Protein AF-0000000067843206 (afdb_homodimer)

Secondary structure (DSSP, 8-state):
-------GGGS------HHHHHHHHHHHH--SHHHHHHHHHHHHTT--HHHHHHHHHHHHHHH-HHHHHHHHT--HHHHHHHHH-GGG-BHHHHHHHHHHTTEEEEEEE----TT-/-------GGGS------HHHHHHHHHHHH--SHHHHHHHHHHHHTT--HHHHHHHHHHHHHHH-HHHHHHHHT--HHHHHHHHH-GGG-BHHHHHHHHHHTTEEEEEEE----TT-

Solvent-accessible surface area (backbone atoms only — not comparable to full-atom values): 12714 Å² total; per-residue (Å²): 134,84,78,73,74,78,62,79,79,70,53,74,75,75,74,69,55,54,67,55,51,54,52,51,48,53,25,67,56,46,73,42,31,63,41,40,18,54,53,47,31,59,38,31,72,67,73,37,55,54,50,38,25,50,49,50,45,54,48,30,63,42,66,31,51,65,58,46,20,55,60,40,71,44,50,63,68,58,47,50,49,47,45,72,35,43,88,68,32,36,35,62,57,52,50,36,49,34,48,48,56,40,19,37,62,36,47,36,51,50,83,69,62,92,84,112,134,82,76,73,73,76,62,80,79,69,53,75,73,75,74,69,55,56,67,55,52,52,51,52,50,53,23,68,57,47,73,42,31,63,42,40,19,54,54,48,32,58,38,31,71,68,73,39,56,55,49,38,25,50,50,50,46,54,49,31,63,41,67,30,51,65,57,47,19,55,59,40,71,44,49,61,68,58,48,50,49,48,45,69,34,41,89,68,32,36,35,63,56,52,51,38,48,34,48,48,56,39,19,36,63,36,46,38,48,50,84,70,62,92,84,113

Sequence (232 aa):
MISKKISPQDMPILDLDLSKTKRFEASRFLDSPETIAAFLAEAMKANDAQTLMHALGEVAKAKGVNQFAQDAGVNRESLYKTLKGEEKTRFTTIQKLMVALGVELTVRPLEKLPGSMISKKISPQDMPILDLDLSKTKRFEASRFLDSPETIAAFLAEAMKANDAQTLMHALGEVAKAKGVNQFAQDAGVNRESLYKTLKGEEKTRFTTIQKLMVALGVELTVRPLEKLPGS

Foldseek 3Di:
DDPPPPPPVPPPPPVVVVVVVVLVVLLVQLPALVSLCVQLVVQCLVVFQLSNLVSLVSSCSSVPVQLLCVLLVHHSVVSVCQSVPRPDHDPVSVQSSQVSSVHGDDDDDDDDDPPD/DDPPPPDPVPPPPPVVVVVVVVLVVLLVQLPALVSLCVQLVVQCLVVFQLSNLVSLVSSCSSVPVQLLCVLLVHHSVVSVCQSVPRPDHDPVSVQSSQVSSVHGDDDDDDPDDPPD

pLDDT: mean 82.04, std 20.99, range [31.55, 98.69]

Nearest PDB structures (foldseek):
  3dnv-assembly1_B  TM=8.017E-01  e=5.903E-02  Escherichia coli K-12
  5k98-assembly1_P  TM=8.054E-01  e=9.147E-02  Escherichia coli MP020980.2
  2wiu-assembly1_B  TM=7.730E-01  e=1.021E-01  Escherichia coli
  6af4-assembly2_F  TM=5.460E-01  e=2.459E-02  Streptococcus pneumoniae TIGR4
  6u0i-assembly1_B  TM=6.551E-01  e=6.563E-01  Escherichia coli str. K-12 substr. DH10B

Structure (mmCIF, N/CA/C/O backbone):
data_AF-0000000067843206-model_v1
#
loop_
_entity.id
_entity.type
_entity.pdbx_description
1 polymer 'Addiction module antidote protein'
#
loop_
_atom_site.group_PDB
_atom_site.id
_atom_site.type_symbol
_atom_site.label_atom_id
_atom_site.label_alt_id
_atom_site.label_comp_id
_atom_site.label_asym_id
_atom_site.label_entity_id
_atom_site.label_seq_id
_atom_site.pdbx_PDB_ins_code
_atom_site.Cartn_x
_atom_site.Cartn_y
_atom_site.Cartn_z
_atom_site.occupancy
_atom_site.B_iso_or_equiv
_atom_site.auth_seq_id
_atom_site.auth_comp_id
_atom_site.auth_asym_id
_atom_site.auth_atom_id
_atom_site.pdbx_PDB_model_num
ATOM 1 N N . MET A 1 1 ? 34.594 -60.312 -27.016 1 32.47 1 MET A N 1
ATOM 2 C CA . MET A 1 1 ? 33.344 -59.688 -26.562 1 32.47 1 MET A CA 1
ATOM 3 C C . MET A 1 1 ? 33.594 -58.219 -26.25 1 32.47 1 MET A C 1
ATOM 5 O O . MET A 1 1 ? 34.406 -57.875 -25.406 1 32.47 1 MET A O 1
ATOM 9 N N . ILE A 1 2 ? 33.375 -57.312 -27.172 1 42.44 2 ILE A N 1
ATOM 10 C CA . ILE A 1 2 ? 33.812 -55.938 -27.344 1 42.44 2 ILE A CA 1
ATOM 11 C C . ILE A 1 2 ? 33.125 -55.031 -26.297 1 42.44 2 ILE A C 1
ATOM 13 O O . ILE A 1 2 ? 31.906 -55.031 -26.172 1 42.44 2 ILE A O 1
ATOM 17 N N . SER A 1 3 ? 33.75 -54.844 -25.219 1 48.03 3 SER A N 1
ATOM 18 C CA . SER A 1 3 ? 33.406 -53.938 -24.125 1 48.03 3 SER A CA 1
ATOM 19 C C . SER A 1 3 ? 33.094 -52.531 -24.625 1 48.03 3 SER A C 1
ATOM 21 O O . SER A 1 3 ? 33.969 -51.844 -25.141 1 48.03 3 SER A O 1
ATOM 23 N N . LYS A 1 4 ? 31.938 -52.375 -25.172 1 39.16 4 LYS A N 1
ATOM 24 C CA . LYS A 1 4 ? 31.469 -51.094 -25.625 1 39.16 4 LYS A CA 1
ATOM 25 C C . LYS A 1 4 ? 31.609 -50.031 -24.531 1 39.16 4 LYS A C 1
ATOM 27 O O . LYS A 1 4 ? 31.062 -50.188 -23.438 1 39.16 4 LYS A O 1
ATOM 32 N N . LYS A 1 5 ? 32.75 -49.406 -24.484 1 47.81 5 LYS A N 1
ATOM 33 C CA . LYS A 1 5 ? 33.031 -48.188 -23.719 1 47.81 5 LYS A CA 1
ATOM 34 C C . LYS A 1 5 ? 31.922 -47.156 -23.938 1 47.81 5 LYS A C 1
ATOM 36 O O . LYS A 1 5 ? 31.672 -46.75 -25.078 1 47.81 5 LYS A O 1
ATOM 41 N N . ILE A 1 6 ? 30.797 -47.375 -23.234 1 47.47 6 ILE A N 1
ATOM 42 C CA . ILE A 1 6 ? 29.766 -46.375 -23.234 1 47.47 6 ILE A CA 1
ATOM 43 C C . ILE A 1 6 ? 30.391 -45 -23.062 1 47.47 6 ILE A C 1
ATOM 45 O O . ILE A 1 6 ? 31.203 -44.781 -22.156 1 47.47 6 ILE A O 1
ATOM 49 N N . SER A 1 7 ? 30.562 -44.188 -24.109 1 49.69 7 SER A N 1
ATOM 50 C CA . SER A 1 7 ? 31.141 -42.844 -24.109 1 49.69 7 SER A CA 1
ATOM 51 C C . SER A 1 7 ? 30.312 -41.875 -23.25 1 49.69 7 SER A C 1
ATOM 53 O O . SER A 1 7 ? 29.078 -41.938 -23.266 1 49.69 7 SER A O 1
ATOM 55 N N . PRO A 1 8 ? 30.875 -41.25 -22.219 1 50.94 8 PRO A N 1
ATOM 56 C CA . PRO A 1 8 ? 30.25 -40.25 -21.312 1 50.94 8 PRO A CA 1
ATOM 57 C C . PRO A 1 8 ? 29.422 -39.219 -22.062 1 50.94 8 PRO A C 1
ATOM 59 O O . PRO A 1 8 ? 28.703 -38.438 -21.422 1 50.94 8 PRO A O 1
ATOM 62 N N . GLN A 1 9 ? 29.562 -39.094 -23.312 1 50.72 9 GLN A N 1
ATOM 63 C CA . GLN A 1 9 ? 28.844 -38.031 -24.016 1 50.72 9 GLN A CA 1
ATOM 64 C C . GLN A 1 9 ? 27.344 -38.312 -24.078 1 50.72 9 GLN A C 1
ATOM 66 O O . GLN A 1 9 ? 26.547 -37.438 -24.406 1 50.72 9 GLN A O 1
ATOM 71 N N . ASP A 1 10 ? 26.969 -39.562 -24.109 1 49 10 ASP A N 1
ATOM 72 C CA . ASP A 1 10 ? 25.562 -39.906 -24.281 1 49 10 ASP A CA 1
ATOM 73 C C . ASP A 1 10 ? 24.797 -39.781 -22.969 1 49 10 ASP A C 1
ATOM 75 O O . ASP A 1 10 ? 23.719 -40.344 -22.812 1 49 10 ASP A O 1
ATOM 79 N N . MET A 1 11 ? 25.484 -39.406 -21.953 1 43.84 11 MET A N 1
ATOM 80 C CA . MET A 1 11 ? 24.688 -39.25 -20.734 1 43.84 11 MET A CA 1
ATOM 81 C C . MET A 1 11 ? 23.609 -38.188 -20.953 1 43.84 11 MET A C 1
ATOM 83 O O . MET A 1 11 ? 23.859 -37.125 -21.516 1 43.84 11 MET A O 1
ATOM 87 N N . PRO A 1 12 ? 22.359 -38.562 -21.125 1 43.09 12 PRO A N 1
ATOM 88 C CA . PRO A 1 12 ? 21.344 -37.531 -21.234 1 43.09 12 PRO A CA 1
ATOM 89 C C . PRO A 1 12 ? 21.625 -36.344 -20.328 1 43.09 12 PRO A C 1
ATOM 91 O O . PRO A 1 12 ? 22.078 -36.5 -19.188 1 43.09 12 PRO A O 1
ATOM 94 N N . ILE A 1 13 ? 22.156 -35.25 -20.734 1 42.88 13 ILE A N 1
ATOM 95 C CA . ILE A 1 13 ? 22.156 -34 -20 1 42.88 13 ILE A CA 1
ATOM 96 C C . ILE A 1 13 ? 20.844 -33.812 -19.25 1 42.88 13 ILE A C 1
ATOM 98 O O . ILE A 1 13 ? 19.766 -33.812 -19.859 1 42.88 13 ILE A O 1
ATOM 102 N N . LEU A 1 14 ? 20.641 -34.531 -18.172 1 41.53 14 LEU A N 1
ATOM 103 C CA . LEU A 1 14 ? 19.562 -34.125 -17.266 1 41.53 14 LEU A CA 1
ATOM 104 C C . LEU A 1 14 ? 19.391 -32.625 -17.281 1 41.53 14 LEU A C 1
ATOM 106 O O . LEU A 1 14 ? 20.266 -31.891 -16.797 1 41.53 14 LEU A O 1
ATOM 110 N N . ASP A 1 15 ? 19.016 -32.031 -18.375 1 41.03 15 ASP A N 1
ATOM 111 C CA . ASP A 1 15 ? 18.516 -30.641 -18.328 1 41.03 15 ASP A CA 1
ATOM 112 C C . ASP A 1 15 ? 17.688 -30.406 -17.078 1 41.03 15 ASP A C 1
ATOM 114 O O . ASP A 1 15 ? 16.484 -30.594 -17.062 1 41.03 15 ASP A O 1
ATOM 118 N N . LEU A 1 16 ? 18.031 -30.953 -15.898 1 40.81 16 LEU A N 1
ATOM 119 C CA . LEU A 1 16 ? 17.469 -30.453 -14.641 1 40.81 16 LEU A CA 1
ATOM 120 C C . LEU A 1 16 ? 17.266 -28.953 -14.695 1 40.81 16 LEU A C 1
ATOM 122 O O . LEU A 1 16 ? 18.219 -28.188 -14.562 1 40.81 16 LEU A O 1
ATOM 126 N N . ASP A 1 17 ? 16.406 -28.516 -15.602 1 41.62 17 ASP A N 1
ATOM 127 C CA . ASP A 1 17 ? 15.992 -27.109 -15.586 1 41.62 17 ASP A CA 1
ATOM 128 C C . ASP A 1 17 ? 15.82 -26.609 -14.156 1 41.62 17 ASP A C 1
ATOM 130 O O . ASP A 1 17 ? 14.773 -26.797 -13.547 1 41.62 17 ASP A O 1
ATOM 134 N N . LEU A 1 18 ? 16.766 -26.609 -13.289 1 49.28 18 LEU A N 1
ATOM 135 C CA . LEU A 1 18 ? 16.906 -25.969 -11.984 1 49.28 18 LEU A CA 1
ATOM 136 C C . LEU A 1 18 ? 15.984 -24.766 -11.875 1 49.28 18 LEU A C 1
ATOM 138 O O . LEU A 1 18 ? 15.617 -24.359 -10.773 1 49.28 18 LEU A O 1
ATOM 142 N N . SER A 1 19 ? 15.773 -24.109 -12.977 1 51.25 19 SER A N 1
ATOM 143 C CA . SER A 1 19 ? 14.773 -23.047 -12.969 1 51.25 19 SER A CA 1
ATOM 144 C C . SER A 1 19 ? 13.398 -23.578 -12.586 1 51.25 19 SER A C 1
ATOM 146 O O . SER A 1 19 ? 12.656 -22.922 -11.844 1 51.25 19 SER A O 1
ATOM 148 N N . LYS A 1 20 ? 13.086 -24.781 -13.047 1 55.34 20 LYS A N 1
ATOM 149 C CA . LYS A 1 20 ? 11.828 -25.406 -12.664 1 55.34 20 LYS A CA 1
ATOM 150 C C . LYS A 1 20 ? 11.836 -25.797 -11.188 1 55.34 20 LYS A C 1
ATOM 152 O O . LYS A 1 20 ? 10.82 -25.688 -10.508 1 55.34 20 LYS A O 1
ATOM 157 N N . THR A 1 21 ? 12.945 -26.281 -10.766 1 55.47 21 THR A N 1
ATOM 158 C CA . THR A 1 21 ? 13.023 -26.703 -9.367 1 55.47 21 THR A CA 1
ATOM 159 C C . THR A 1 21 ? 12.883 -25.5 -8.438 1 55.47 21 THR A C 1
ATOM 161 O O . THR A 1 21 ? 12.227 -25.594 -7.395 1 55.47 21 THR A O 1
ATOM 164 N N . LYS A 1 22 ? 13.641 -24.516 -8.742 1 53.41 22 LYS A N 1
ATOM 165 C CA . LYS A 1 22 ? 13.562 -23.312 -7.918 1 53.41 22 LYS A CA 1
ATOM 166 C C . LYS A 1 22 ? 12.156 -22.719 -7.945 1 53.41 22 LYS A C 1
ATOM 168 O O . LYS A 1 22 ? 11.664 -22.219 -6.926 1 53.41 22 LYS A O 1
ATOM 173 N N . ARG A 1 23 ? 11.578 -22.703 -9.195 1 55.53 23 ARG A N 1
ATOM 174 C CA . ARG A 1 23 ? 10.188 -22.281 -9.336 1 55.53 23 ARG A CA 1
ATOM 175 C C . ARG A 1 23 ? 9.266 -23.156 -8.492 1 55.53 23 ARG A C 1
ATOM 177 O O . ARG A 1 23 ? 8.352 -22.656 -7.84 1 55.53 23 ARG A O 1
ATOM 184 N N . PHE A 1 24 ? 9.586 -24.469 -8.547 1 57 24 PHE A N 1
ATOM 185 C CA . PHE A 1 24 ? 8.781 -25.422 -7.793 1 57 24 PHE A CA 1
ATOM 186 C C . PHE A 1 24 ? 8.945 -25.219 -6.293 1 57 24 PHE A C 1
ATOM 188 O O . PHE A 1 24 ? 7.988 -25.359 -5.535 1 57 24 PHE A O 1
ATOM 195 N N . GLU A 1 25 ? 10.094 -24.734 -5.941 1 60.38 25 GLU A N 1
ATOM 196 C CA . GLU A 1 25 ? 10.32 -24.609 -4.504 1 60.38 25 GLU A CA 1
ATOM 197 C C . GLU A 1 25 ? 9.648 -23.359 -3.951 1 60.38 25 GLU A C 1
ATOM 199 O O . GLU A 1 25 ? 9.055 -23.391 -2.875 1 60.38 25 GLU A O 1
ATOM 204 N N . ALA A 1 26 ? 9.781 -22.266 -4.641 1 61.09 26 ALA A N 1
ATOM 205 C CA . ALA A 1 26 ? 9.094 -21.078 -4.137 1 61.09 26 ALA A CA 1
ATOM 206 C C . ALA A 1 26 ? 7.582 -21.297 -4.078 1 61.09 26 ALA A C 1
ATOM 208 O O . ALA A 1 26 ? 6.918 -20.844 -3.141 1 61.09 26 ALA A O 1
ATOM 209 N N . SER A 1 27 ? 7.141 -22.078 -5.031 1 68 27 SER A N 1
ATOM 210 C CA . SER A 1 27 ? 5.715 -22.375 -5.105 1 68 27 SER A CA 1
ATOM 211 C C . SER A 1 27 ? 5.23 -23.094 -3.855 1 68 27 SER A C 1
ATOM 213 O O . SER A 1 27 ? 4.137 -22.812 -3.355 1 68 27 SER A O 1
ATOM 215 N N . ARG A 1 28 ? 6.141 -23.938 -3.348 1 75.88 28 ARG A N 1
ATOM 216 C CA . ARG A 1 28 ? 5.691 -24.734 -2.211 1 75.88 28 ARG A CA 1
ATOM 217 C C . ARG A 1 28 ? 5.586 -23.875 -0.951 1 75.88 28 ARG A C 1
ATOM 219 O O . ARG A 1 28 ? 4.746 -24.141 -0.085 1 75.88 28 ARG A O 1
ATOM 226 N N . PHE A 1 29 ? 6.195 -22.812 -0.951 1 88.12 29 PHE A N 1
ATOM 227 C CA . PHE A 1 29 ? 6.215 -22.016 0.277 1 88.12 29 PHE A CA 1
ATOM 228 C C . PHE A 1 29 ? 5.234 -20.859 0.188 1 88.12 29 PHE A C 1
ATOM 230 O O . PHE A 1 29 ? 4.809 -20.312 1.212 1 88.12 29 PHE A O 1
ATOM 237 N N . LEU A 1 30 ? 4.785 -20.562 -1.011 1 94.62 30 LEU A N 1
ATOM 238 C CA . LEU A 1 30 ? 3.842 -19.469 -1.195 1 94.62 30 LEU A CA 1
ATOM 239 C C . LEU A 1 30 ? 2.422 -20 -1.369 1 94.62 30 LEU A C 1
ATOM 241 O O . LEU A 1 30 ? 1.76 -19.688 -2.365 1 94.62 30 LEU A O 1
ATOM 245 N N . ASP A 1 31 ? 1.948 -20.766 -0.364 1 90.31 31 ASP A N 1
ATOM 246 C CA . ASP A 1 31 ? 0.712 -21.516 -0.56 1 90.31 31 ASP A CA 1
ATOM 247 C C . ASP A 1 31 ? -0.364 -21.062 0.428 1 90.31 31 ASP A C 1
ATOM 249 O O . ASP A 1 31 ? -1.448 -21.641 0.479 1 90.31 31 ASP A O 1
ATOM 253 N N . SER A 1 32 ? -0.058 -20.125 1.282 1 94.75 32 SER A N 1
ATOM 254 C CA . SER A 1 32 ? -1.039 -19.594 2.225 1 94.75 32 SER A CA 1
ATOM 255 C C . SER A 1 32 ? -0.946 -18.078 2.326 1 94.75 32 SER A C 1
ATOM 257 O O . SER A 1 32 ? 0.11 -17.5 2.068 1 94.75 32 SER A O 1
ATOM 259 N N . PRO A 1 33 ? -2.037 -17.438 2.707 1 96.88 33 PRO A N 1
ATOM 260 C CA . PRO A 1 33 ? -1.965 -15.992 2.92 1 96.88 33 PRO A CA 1
ATOM 261 C C . PRO A 1 33 ? -0.845 -15.594 3.877 1 96.88 33 PRO A C 1
ATOM 263 O O . PRO A 1 33 ? -0.213 -14.547 3.691 1 96.88 33 PRO A O 1
ATOM 266 N N . GLU A 1 34 ? -0.618 -16.422 4.902 1 97.31 34 GLU A N 1
ATOM 267 C CA . GLU A 1 34 ? 0.419 -16.125 5.887 1 97.31 34 GLU A CA 1
ATOM 268 C C . GLU A 1 34 ? 1.805 -16.125 5.25 1 97.31 34 GLU A C 1
ATOM 270 O O . GLU A 1 34 ? 2.592 -15.203 5.457 1 97.31 34 GLU A O 1
ATOM 275 N N . THR A 1 35 ? 2.043 -17.125 4.418 1 97.25 35 THR A N 1
ATOM 276 C CA . THR A 1 35 ? 3.359 -17.219 3.797 1 97.25 35 THR A CA 1
ATOM 277 C C . THR A 1 35 ? 3.516 -16.172 2.701 1 97.25 35 THR A C 1
ATOM 279 O O . THR A 1 35 ? 4.594 -15.594 2.533 1 97.25 35 THR A O 1
ATOM 282 N N . ILE A 1 36 ? 2.455 -15.867 2.02 1 97.94 36 ILE A N 1
ATOM 283 C CA . ILE A 1 36 ? 2.459 -14.852 0.973 1 97.94 36 ILE A CA 1
ATOM 284 C C . ILE A 1 36 ? 2.686 -13.477 1.594 1 97.94 36 ILE A C 1
ATOM 286 O O . ILE A 1 36 ? 3.506 -12.695 1.106 1 97.94 36 ILE A O 1
ATOM 290 N N . ALA A 1 37 ? 2.014 -13.25 2.689 1 98.31 37 ALA A N 1
ATOM 291 C CA . ALA A 1 37 ? 2.186 -11.969 3.371 1 98.31 37 ALA A CA 1
ATOM 292 C C . ALA A 1 37 ? 3.631 -11.773 3.82 1 98.31 37 ALA A C 1
ATOM 294 O O . ALA A 1 37 ? 4.199 -10.695 3.652 1 98.31 37 ALA A O 1
ATOM 295 N N . ALA A 1 38 ? 4.191 -12.805 4.426 1 97.88 38 ALA A N 1
ATOM 296 C CA . ALA A 1 38 ? 5.57 -12.711 4.891 1 97.88 38 ALA A CA 1
ATOM 297 C C . ALA A 1 38 ? 6.523 -12.422 3.734 1 97.88 38 ALA A C 1
ATOM 299 O O . ALA A 1 38 ? 7.414 -11.578 3.85 1 97.88 38 ALA A O 1
ATOM 300 N N . PHE A 1 39 ? 6.305 -13.094 2.678 1 97.88 39 PHE A N 1
ATOM 301 C CA . PHE A 1 39 ? 7.133 -12.945 1.483 1 97.88 39 PHE A CA 1
ATOM 302 C C . PHE A 1 39 ? 7.016 -11.539 0.912 1 97.88 39 PHE A C 1
ATOM 304 O O . PHE A 1 39 ? 8.023 -10.883 0.653 1 97.88 39 PHE A O 1
ATOM 311 N N . LEU A 1 40 ? 5.828 -11.031 0.757 1 98.25 40 LEU A N 1
ATOM 312 C CA . LEU A 1 40 ? 5.59 -9.711 0.186 1 98.25 40 LEU A CA 1
ATOM 313 C C . LEU A 1 40 ? 6.047 -8.617 1.144 1 98.25 40 LEU A C 1
ATOM 315 O O . LEU A 1 40 ? 6.562 -7.582 0.711 1 98.25 40 LEU A O 1
ATOM 319 N N . ALA A 1 41 ? 5.793 -8.836 2.41 1 98.31 41 ALA A N 1
ATOM 320 C CA . ALA A 1 41 ? 6.242 -7.863 3.4 1 98.31 41 ALA A CA 1
ATOM 321 C C . ALA A 1 41 ? 7.754 -7.672 3.332 1 98.31 41 ALA A C 1
ATOM 323 O O . ALA A 1 41 ? 8.25 -6.551 3.451 1 98.31 41 ALA A O 1
ATOM 324 N N . GLU A 1 42 ? 8.453 -8.766 3.17 1 97.81 42 GLU A N 1
ATOM 325 C CA . GLU A 1 42 ? 9.906 -8.672 3.027 1 97.81 42 GLU A CA 1
ATOM 326 C C . GLU A 1 42 ? 10.289 -7.863 1.79 1 97.81 42 GLU A C 1
ATOM 328 O O . GLU A 1 42 ? 11.172 -7.008 1.851 1 97.81 42 GLU A O 1
ATOM 333 N N . ALA A 1 43 ? 9.672 -8.109 0.723 1 97.19 43 ALA A N 1
ATOM 334 C CA . ALA A 1 43 ? 9.938 -7.383 -0.517 1 97.19 43 ALA A CA 1
ATOM 335 C C . ALA A 1 43 ? 9.641 -5.895 -0.356 1 97.19 43 ALA A C 1
ATOM 337 O O . ALA A 1 43 ? 10.344 -5.051 -0.922 1 97.19 43 ALA A O 1
ATOM 338 N N . MET A 1 44 ? 8.68 -5.555 0.436 1 97.38 44 MET A N 1
ATOM 339 C CA . MET A 1 44 ? 8.211 -4.176 0.559 1 97.38 44 MET A CA 1
ATOM 340 C C . MET A 1 44 ? 9.172 -3.352 1.414 1 97.38 44 MET A C 1
ATOM 342 O O . MET A 1 44 ? 9.117 -2.121 1.404 1 97.38 44 MET A O 1
ATOM 346 N N . LYS A 1 45 ? 10.031 -3.992 2.133 1 95.94 45 LYS A N 1
ATOM 347 C CA . LYS A 1 45 ? 11.023 -3.273 2.926 1 95.94 45 LYS A CA 1
ATOM 348 C C . LYS A 1 45 ? 11.945 -2.441 2.037 1 95.94 45 LYS A C 1
ATOM 350 O O . LYS A 1 45 ? 12.508 -1.438 2.482 1 95.94 45 LYS A O 1
ATOM 355 N N . ALA A 1 46 ? 12.023 -2.867 0.806 1 95.31 46 ALA A N 1
ATOM 356 C CA . ALA A 1 46 ? 12.852 -2.135 -0.143 1 95.31 46 ALA A CA 1
ATOM 357 C C . ALA A 1 46 ? 12.234 -0.786 -0.494 1 95.31 46 ALA A C 1
ATOM 359 O O . ALA A 1 46 ? 12.898 0.086 -1.057 1 95.31 46 ALA A O 1
ATOM 360 N N . ASN A 1 47 ? 10.953 -0.672 -0.209 1 94.31 47 ASN A N 1
ATOM 361 C CA . ASN A 1 47 ? 10.211 0.534 -0.564 1 94.31 47 ASN A CA 1
ATOM 362 C C . ASN A 1 47 ? 10.414 0.903 -2.031 1 94.31 47 ASN A C 1
ATOM 364 O O . ASN A 1 47 ? 10.688 2.061 -2.354 1 94.31 47 ASN A O 1
ATOM 368 N N . ASP A 1 48 ? 10.383 -0.035 -2.838 1 94.38 48 ASP A N 1
ATOM 369 C CA . ASP A 1 48 ? 10.555 0.04 -4.285 1 94.38 48 ASP A CA 1
ATOM 370 C C . ASP A 1 48 ? 9.461 -0.743 -5.008 1 94.38 48 ASP A C 1
ATOM 372 O O . ASP A 1 48 ? 9.312 -1.949 -4.805 1 94.38 48 ASP A O 1
ATOM 376 N N . ALA A 1 49 ? 8.758 -0.05 -5.824 1 94.94 49 ALA A N 1
ATOM 377 C CA . ALA A 1 49 ? 7.613 -0.652 -6.508 1 94.94 49 ALA A CA 1
ATOM 378 C C . ALA A 1 49 ? 8.055 -1.814 -7.391 1 94.94 49 ALA A C 1
ATOM 380 O O . ALA A 1 49 ? 7.352 -2.822 -7.5 1 94.94 49 ALA A O 1
ATOM 381 N N . GLN A 1 50 ? 9.18 -1.632 -8.055 1 94.81 50 GLN A N 1
ATOM 382 C CA . GLN A 1 50 ? 9.68 -2.688 -8.93 1 94.81 50 GLN A CA 1
ATOM 383 C C . GLN A 1 50 ? 9.93 -3.975 -8.156 1 94.81 50 GLN A C 1
ATOM 385 O O . GLN A 1 50 ? 9.641 -5.07 -8.641 1 94.81 50 GLN A O 1
ATOM 390 N N . THR A 1 51 ? 10.492 -3.854 -7 1 95.94 51 THR A N 1
ATOM 391 C CA . THR A 1 51 ? 10.742 -5.012 -6.152 1 95.94 51 THR A CA 1
ATOM 392 C C . THR A 1 51 ? 9.43 -5.699 -5.77 1 95.94 51 THR A C 1
ATOM 394 O O . THR A 1 51 ? 9.344 -6.926 -5.785 1 95.94 51 THR A O 1
ATOM 397 N N 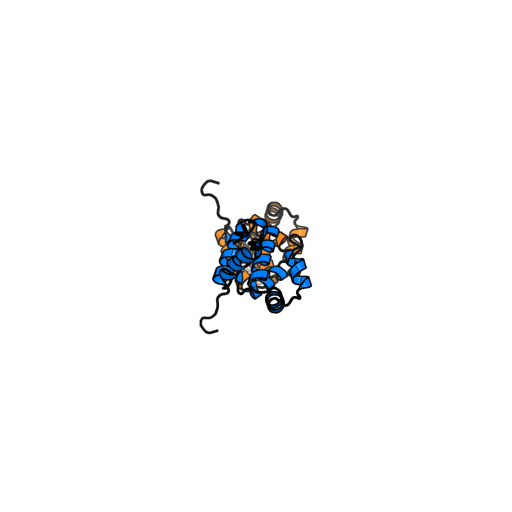. LEU A 1 52 ? 8.422 -4.934 -5.465 1 96.62 52 LEU A N 1
ATOM 398 C CA . LEU A 1 52 ? 7.121 -5.508 -5.133 1 96.62 52 LEU A CA 1
ATOM 399 C C . LEU A 1 52 ? 6.516 -6.211 -6.344 1 96.62 52 LEU A C 1
ATOM 401 O O . LEU A 1 52 ? 5.957 -7.301 -6.219 1 96.62 52 LEU A O 1
ATOM 405 N N . MET A 1 53 ? 6.598 -5.621 -7.48 1 96.69 53 MET A N 1
ATOM 406 C CA . MET A 1 53 ? 6.043 -6.234 -8.688 1 96.69 53 MET A CA 1
ATOM 407 C C . MET A 1 53 ? 6.719 -7.57 -8.977 1 96.69 53 MET A C 1
ATOM 409 O O . MET A 1 53 ? 6.062 -8.523 -9.383 1 96.69 53 MET A O 1
ATOM 413 N N . HIS A 1 54 ? 7.996 -7.602 -8.781 1 95.44 54 HIS A N 1
ATOM 414 C CA . HIS A 1 54 ? 8.719 -8.859 -8.961 1 95.44 54 HIS A CA 1
ATOM 415 C C . HIS A 1 54 ? 8.203 -9.93 -8 1 95.44 54 HIS A C 1
ATOM 417 O O . HIS A 1 54 ? 7.977 -11.07 -8.406 1 95.44 54 HIS A O 1
ATOM 423 N N . ALA A 1 55 ? 8.07 -9.523 -6.777 1 96.56 55 ALA A N 1
ATOM 424 C CA . ALA A 1 55 ? 7.562 -10.461 -5.781 1 96.56 55 ALA A CA 1
ATOM 425 C C . ALA A 1 55 ? 6.16 -10.938 -6.145 1 96.56 55 ALA A C 1
ATOM 427 O O . ALA A 1 55 ? 5.855 -12.125 -6.035 1 96.56 55 ALA A O 1
ATOM 428 N N . LEU A 1 56 ? 5.328 -10.047 -6.562 1 97 56 LEU A N 1
ATOM 429 C CA . LEU A 1 56 ? 3.984 -10.422 -6.996 1 97 56 LEU A CA 1
ATOM 430 C C . LEU A 1 56 ? 4.039 -11.375 -8.188 1 97 56 LEU A C 1
ATOM 432 O O . LEU A 1 56 ? 3.205 -12.273 -8.305 1 97 56 LEU A O 1
ATOM 436 N N . GLY A 1 57 ? 4.953 -11.094 -9.008 1 95.62 57 GLY A N 1
ATOM 437 C CA . GLY A 1 57 ? 5.164 -12.008 -10.117 1 95.62 57 GLY A CA 1
ATOM 438 C C . GLY A 1 57 ? 5.473 -13.422 -9.672 1 95.62 57 GLY A C 1
ATOM 439 O O . GLY A 1 57 ? 4.953 -14.391 -10.234 1 95.62 57 GLY A O 1
ATOM 440 N N . GLU A 1 58 ? 6.34 -13.586 -8.695 1 96 58 GLU A N 1
ATOM 441 C CA . GLU A 1 58 ? 6.66 -14.898 -8.148 1 96 58 GLU A CA 1
ATOM 442 C C . GLU A 1 58 ? 5.426 -15.555 -7.543 1 96 58 GLU A C 1
ATOM 444 O O . GLU A 1 58 ? 5.219 -16.766 -7.703 1 96 58 GLU A O 1
ATOM 449 N N . VAL A 1 59 ? 4.645 -14.773 -6.891 1 96.75 59 VAL A N 1
ATOM 450 C CA . VAL A 1 59 ? 3.41 -15.297 -6.316 1 96.75 59 VAL A CA 1
ATOM 451 C C . VAL A 1 59 ? 2.479 -15.766 -7.434 1 96.75 59 VAL A C 1
ATOM 453 O O . VAL A 1 59 ? 1.847 -16.812 -7.32 1 96.75 59 VAL A O 1
ATOM 456 N N . ALA A 1 60 ? 2.402 -14.992 -8.477 1 95.62 60 ALA A N 1
ATOM 457 C CA . ALA A 1 60 ? 1.549 -15.344 -9.609 1 95.62 60 ALA A CA 1
ATOM 458 C C . ALA A 1 60 ? 1.954 -16.688 -10.211 1 95.62 60 ALA A C 1
ATOM 460 O O . ALA A 1 60 ? 1.098 -17.516 -10.523 1 95.62 60 ALA A O 1
ATOM 461 N N . LYS A 1 61 ? 3.217 -16.859 -10.266 1 93.25 61 LYS A N 1
ATOM 462 C CA . LYS A 1 61 ? 3.717 -18.125 -10.805 1 93.25 61 LYS A CA 1
ATOM 463 C C . LYS A 1 61 ? 3.365 -19.297 -9.883 1 93.25 61 LYS A C 1
ATOM 465 O O . LYS A 1 61 ? 2.977 -20.359 -10.344 1 93.25 61 LYS A O 1
ATOM 470 N N . ALA A 1 62 ? 3.535 -19.094 -8.672 1 94.19 62 ALA A N 1
ATOM 471 C CA . ALA A 1 62 ? 3.281 -20.141 -7.688 1 94.19 62 ALA A CA 1
ATOM 472 C C . ALA A 1 62 ? 1.798 -20.5 -7.637 1 94.19 62 ALA A C 1
ATOM 474 O O . ALA A 1 62 ? 1.438 -21.672 -7.535 1 94.19 62 ALA A O 1
ATOM 475 N N . LYS A 1 63 ? 0.895 -19.547 -7.648 1 92.81 63 LYS A N 1
ATOM 476 C CA . LYS A 1 63 ? -0.546 -19.75 -7.516 1 92.81 63 LYS A CA 1
ATOM 477 C C . LYS A 1 63 ? -1.17 -20.156 -8.844 1 92.81 63 LYS A C 1
ATOM 479 O O . LYS A 1 63 ? -2.264 -20.734 -8.875 1 92.81 63 LYS A O 1
ATOM 484 N N . GLY A 1 64 ? -0.578 -19.875 -9.914 1 93.94 64 GLY A N 1
ATOM 485 C CA . GLY A 1 64 ? -1.151 -19.938 -11.25 1 93.94 64 GLY A CA 1
ATOM 486 C C . GLY A 1 64 ? -1.677 -18.609 -11.734 1 93.94 64 GLY A C 1
ATOM 487 O O . GLY A 1 64 ? -2.617 -18.047 -11.164 1 93.94 64 GLY A O 1
ATOM 488 N N . VAL A 1 65 ? -1.138 -18.188 -12.812 1 94.38 65 VAL A N 1
ATOM 489 C CA . VAL A 1 65 ? -1.396 -16.859 -13.367 1 94.38 65 VAL A CA 1
ATOM 490 C C . VAL A 1 65 ? -2.883 -16.703 -13.688 1 94.38 65 VAL A C 1
ATOM 492 O O . VAL A 1 65 ? -3.506 -15.711 -13.328 1 94.38 65 VAL A O 1
ATOM 495 N N . ASN A 1 66 ? -3.48 -17.719 -14.242 1 95.88 66 ASN A N 1
ATOM 496 C CA . ASN A 1 66 ? -4.887 -17.641 -14.617 1 95.88 66 ASN A CA 1
ATOM 497 C C . ASN A 1 66 ? -5.789 -17.516 -13.391 1 95.88 66 ASN A C 1
ATOM 499 O O . ASN A 1 66 ? -6.691 -16.672 -13.367 1 95.88 66 ASN A O 1
ATOM 503 N N . GLN A 1 67 ? -5.531 -18.344 -12.5 1 95.69 67 GLN A N 1
ATOM 504 C CA . GLN A 1 67 ? -6.324 -18.297 -11.273 1 95.69 67 GLN A CA 1
ATOM 505 C C . GLN A 1 67 ? -6.172 -16.969 -10.555 1 95.69 67 GLN A C 1
ATOM 507 O O . GLN A 1 67 ? -7.156 -16.375 -10.102 1 95.69 67 GLN A O 1
ATOM 512 N N . PHE A 1 68 ? -4.98 -16.516 -10.469 1 96.5 68 PHE A N 1
ATOM 513 C CA . PHE A 1 68 ? -4.699 -15.258 -9.805 1 96.5 68 PHE A CA 1
ATOM 514 C C . PHE A 1 68 ? -5.395 -14.102 -10.516 1 96.5 68 PHE A C 1
ATOM 516 O O . PHE A 1 68 ? -6.043 -13.273 -9.883 1 96.5 68 PHE A O 1
ATOM 523 N N . ALA A 1 69 ? -5.32 -14.031 -11.789 1 97.25 69 ALA A N 1
ATOM 524 C CA . ALA A 1 69 ? -5.969 -12.984 -12.57 1 97.25 69 ALA A CA 1
ATOM 525 C C . ALA A 1 69 ? -7.48 -13 -12.359 1 97.25 69 ALA A C 1
ATOM 527 O O . ALA A 1 69 ? -8.094 -11.953 -12.125 1 97.25 69 ALA A O 1
ATOM 528 N N . GLN A 1 70 ? -8.055 -14.164 -12.367 1 97.06 70 GLN A N 1
ATOM 529 C CA . GLN A 1 70 ? -9.492 -14.312 -12.172 1 97.06 70 GLN A CA 1
ATOM 530 C C . GLN A 1 70 ? -9.914 -13.82 -10.789 1 97.06 70 GLN A C 1
ATOM 532 O O . GLN A 1 70 ? -10.867 -13.047 -10.672 1 97.06 70 GLN A O 1
ATOM 537 N N . ASP A 1 71 ? -9.133 -14.203 -9.789 1 96.69 71 ASP A N 1
ATOM 538 C CA . ASP A 1 71 ? -9.445 -13.805 -8.414 1 96.69 71 ASP A CA 1
ATOM 539 C C . ASP A 1 71 ? -9.336 -12.289 -8.25 1 96.69 71 ASP A C 1
ATOM 541 O O . ASP A 1 71 ? -10.078 -11.688 -7.477 1 96.69 71 ASP A O 1
ATOM 545 N N . ALA A 1 72 ? -8.438 -11.688 -8.969 1 96.94 72 ALA A N 1
ATOM 546 C CA . ALA A 1 72 ? -8.203 -10.25 -8.867 1 96.94 72 ALA A CA 1
ATOM 547 C C . ALA A 1 72 ? -9.156 -9.477 -9.766 1 96.94 72 ALA A C 1
ATOM 549 O O . ALA A 1 72 ? -9.219 -8.242 -9.711 1 96.94 72 ALA A O 1
ATOM 550 N N . GLY A 1 73 ? -9.836 -10.125 -10.602 1 96.81 73 GLY A N 1
ATOM 551 C CA . GLY A 1 73 ? -10.789 -9.477 -11.492 1 96.81 73 GLY A CA 1
ATOM 552 C C . GLY A 1 73 ? -10.125 -8.781 -12.664 1 96.81 73 GLY A C 1
ATOM 553 O O . GLY A 1 73 ? -10.57 -7.723 -13.102 1 96.81 73 GLY A O 1
ATOM 554 N N . VAL A 1 74 ? -9.047 -9.32 -13.055 1 95.31 74 VAL A N 1
ATOM 555 C CA . VAL A 1 74 ? -8.359 -8.805 -14.234 1 95.31 74 VAL A CA 1
ATOM 556 C C . VAL A 1 74 ? -8.086 -9.945 -15.211 1 95.31 74 VAL A C 1
ATOM 558 O O . VAL A 1 74 ? -8.289 -11.117 -14.883 1 95.31 74 VAL A O 1
ATOM 561 N N . ASN A 1 75 ? -7.75 -9.594 -16.422 1 94.88 75 ASN A N 1
ATOM 562 C CA . ASN A 1 75 ? -7.312 -10.641 -17.344 1 94.88 75 ASN A CA 1
ATOM 563 C C . ASN A 1 75 ? -5.801 -10.859 -17.266 1 94.88 75 ASN A C 1
ATOM 565 O O . ASN A 1 75 ? -5.094 -10.086 -16.609 1 94.88 75 ASN A O 1
ATOM 569 N N . ARG A 1 76 ? -5.406 -11.898 -17.938 1 94.31 76 ARG A N 1
ATOM 570 C CA . ARG A 1 76 ? -3.998 -12.289 -17.906 1 94.31 76 ARG A CA 1
ATOM 571 C C . ARG A 1 76 ? -3.117 -11.172 -18.469 1 94.31 76 ARG A C 1
ATOM 573 O O . ARG A 1 76 ? -2.074 -10.852 -17.891 1 94.31 76 ARG A O 1
ATOM 580 N N . GLU A 1 77 ? -3.498 -10.617 -19.547 1 93.94 77 GLU A N 1
ATOM 581 C CA . GLU A 1 77 ? -2.709 -9.562 -20.172 1 93.94 77 GLU A CA 1
ATOM 582 C C . GLU A 1 77 ? -2.557 -8.359 -19.25 1 93.94 77 GLU A C 1
ATOM 584 O O . GLU A 1 77 ? -1.454 -7.832 -19.078 1 93.94 77 GLU A O 1
ATOM 589 N N . SER A 1 78 ? -3.607 -7.949 -18.656 1 93.31 78 SER A N 1
ATOM 590 C CA . SER A 1 78 ? -3.582 -6.816 -17.734 1 93.31 78 SER A CA 1
ATOM 591 C C . SER A 1 78 ? -2.719 -7.113 -16.516 1 93.31 78 SER A C 1
ATOM 593 O O . SER A 1 78 ? -2.002 -6.238 -16.031 1 93.31 78 SER A O 1
ATOM 595 N N . LEU A 1 79 ? -2.795 -8.305 -16.047 1 95.62 79 LEU A N 1
ATOM 596 C CA . LEU A 1 79 ? -1.978 -8.703 -14.898 1 95.62 79 LEU A CA 1
ATOM 597 C C . LEU A 1 79 ? -0.493 -8.586 -15.227 1 95.62 79 LEU A C 1
ATOM 599 O O . LEU A 1 79 ? 0.271 -8 -14.453 1 95.62 79 LEU A O 1
ATOM 603 N N . TYR A 1 80 ? -0.128 -9.039 -16.391 1 93.12 80 TYR A N 1
ATOM 604 C CA . TYR A 1 80 ? 1.279 -9.023 -16.766 1 93.12 80 TYR A CA 1
ATOM 605 C C . TYR A 1 80 ? 1.76 -7.598 -17.016 1 93.12 80 TYR A C 1
ATOM 607 O O . TYR A 1 80 ? 2.908 -7.262 -16.703 1 93.12 80 TYR A O 1
ATOM 615 N N . LYS A 1 81 ? 0.941 -6.809 -17.547 1 92.94 81 LYS A N 1
ATOM 616 C CA . LYS A 1 81 ? 1.284 -5.398 -17.688 1 92.94 81 LYS A CA 1
ATOM 617 C C . LYS A 1 81 ? 1.557 -4.754 -16.328 1 92.94 81 LYS A C 1
ATOM 619 O O . LYS A 1 81 ? 2.516 -3.994 -16.188 1 92.94 81 LYS A O 1
ATOM 624 N N . THR A 1 82 ? 0.695 -5.094 -15.477 1 93.38 82 THR A N 1
ATOM 625 C CA . THR A 1 82 ? 0.845 -4.547 -14.133 1 93.38 82 THR A CA 1
ATOM 626 C C . THR A 1 82 ? 2.145 -5.031 -13.5 1 93.38 82 THR A C 1
ATOM 628 O O . THR A 1 82 ? 2.887 -4.238 -12.914 1 93.38 82 THR A O 1
ATOM 631 N N . LEU A 1 83 ? 2.449 -6.285 -13.648 1 93.81 83 LEU A N 1
ATOM 632 C CA . LEU A 1 83 ? 3.621 -6.867 -13 1 93.81 83 LEU A CA 1
ATOM 633 C C . LEU A 1 83 ? 4.906 -6.398 -13.672 1 93.81 83 LEU A C 1
ATOM 635 O O . LEU A 1 83 ? 5.973 -6.402 -13.055 1 93.81 83 LEU A O 1
ATOM 639 N N . LYS A 1 84 ? 4.781 -5.961 -14.914 1 88.75 84 LYS A N 1
ATOM 640 C CA . LYS A 1 84 ? 5.93 -5.473 -15.672 1 88.75 84 LYS A CA 1
ATOM 641 C C . LYS A 1 84 ? 6.141 -3.979 -15.445 1 88.75 84 LYS A C 1
ATOM 643 O O . LYS A 1 84 ? 7.242 -3.463 -15.648 1 88.75 84 LYS A O 1
ATOM 648 N N . GLY A 1 85 ? 4.977 -3.238 -15.148 1 71.25 85 GLY A N 1
ATOM 649 C CA . GLY A 1 85 ? 4.953 -1.785 -15.156 1 71.25 85 GLY A CA 1
ATOM 650 C C . GLY A 1 85 ? 5.094 -1.179 -13.773 1 71.25 85 GLY A C 1
ATOM 651 O O . GLY A 1 85 ? 4.098 -0.827 -13.141 1 71.25 85 GLY A O 1
ATOM 652 N N . GLU A 1 86 ? 6.207 -1.018 -13.219 1 63.75 86 GLU A N 1
ATOM 653 C CA . GLU A 1 86 ? 6.383 -0.623 -11.828 1 63.75 86 GLU A CA 1
ATOM 654 C C . GLU A 1 86 ? 5.926 0.814 -11.602 1 63.75 86 GLU A C 1
ATOM 656 O O . GLU A 1 86 ? 5.18 1.091 -10.656 1 63.75 86 GLU A O 1
ATOM 661 N N . G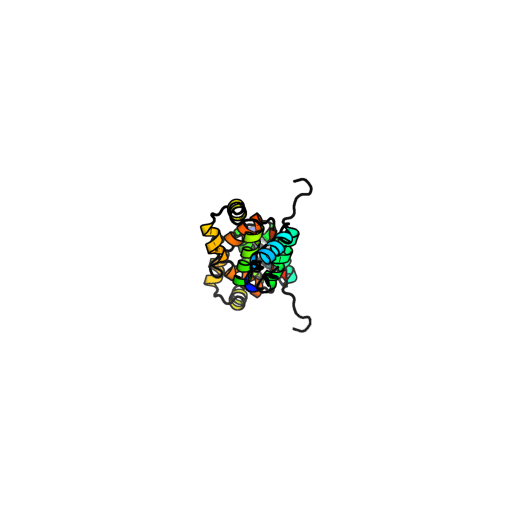LU A 1 87 ? 6.207 1.638 -12.586 1 68.69 87 GLU A N 1
ATOM 662 C CA . GLU A 1 87 ? 6.152 3.053 -12.234 1 68.69 87 GLU A CA 1
ATOM 663 C C . GLU A 1 87 ? 4.777 3.643 -12.523 1 68.69 87 GLU A C 1
ATOM 665 O O . GLU A 1 87 ? 4.434 4.715 -12.016 1 68.69 87 GLU A O 1
ATOM 670 N N . LYS A 1 88 ? 3.828 2.697 -12.992 1 85.19 88 LYS A N 1
ATOM 671 C CA . LYS A 1 88 ? 2.578 3.326 -13.406 1 85.19 88 LYS A CA 1
ATOM 672 C C . LYS A 1 88 ? 1.373 2.586 -12.828 1 85.19 88 LYS A C 1
ATOM 674 O O . LYS A 1 88 ? 0.227 2.928 -13.125 1 85.19 88 LYS A O 1
ATOM 679 N N . THR A 1 89 ? 1.688 1.755 -12.031 1 92.81 89 THR A N 1
ATOM 680 C CA . THR A 1 89 ? 0.584 0.942 -11.531 1 92.81 89 THR A CA 1
ATOM 681 C C . THR A 1 89 ? -0.236 1.718 -10.5 1 92.81 89 THR A C 1
ATOM 683 O O . THR A 1 89 ? 0.324 2.389 -9.633 1 92.81 89 THR A O 1
ATOM 686 N N . ARG A 1 90 ? -1.492 1.583 -10.695 1 93 90 ARG A N 1
ATOM 687 C CA . ARG A 1 90 ? -2.396 2.248 -9.758 1 93 90 ARG A CA 1
ATOM 688 C C . ARG A 1 90 ? -2.381 1.562 -8.398 1 93 90 ARG A C 1
ATOM 690 O O . ARG A 1 90 ? -2.26 0.339 -8.312 1 93 90 ARG A O 1
ATOM 697 N N . PHE A 1 91 ? -2.635 2.373 -7.395 1 94.81 91 PHE A N 1
ATOM 698 C CA . PHE A 1 91 ? -2.736 1.848 -6.035 1 94.81 91 PHE A CA 1
ATOM 699 C C . PHE A 1 91 ? -3.891 0.859 -5.926 1 94.81 91 PHE A C 1
ATOM 701 O O . PHE A 1 91 ? -3.74 -0.215 -5.34 1 94.81 91 PHE A O 1
ATOM 708 N N . THR A 1 92 ? -4.984 1.216 -6.574 1 94.62 92 THR A N 1
ATOM 709 C CA . THR A 1 92 ? -6.164 0.363 -6.48 1 94.62 92 THR A CA 1
ATOM 710 C C . THR A 1 92 ? -5.91 -0.988 -7.141 1 94.62 92 THR A C 1
ATOM 712 O O . THR A 1 92 ? -6.441 -2.01 -6.703 1 94.62 92 THR A O 1
ATOM 715 N N . THR A 1 93 ? -5.098 -1.005 -8.156 1 94.75 93 THR A N 1
ATOM 716 C CA . THR A 1 93 ? -4.75 -2.26 -8.812 1 94.75 93 THR A CA 1
ATOM 717 C C . THR A 1 93 ? -3.936 -3.152 -7.883 1 94.75 93 THR A C 1
ATOM 719 O O . THR A 1 93 ? -4.227 -4.344 -7.746 1 94.75 93 THR A O 1
ATOM 722 N N . ILE A 1 94 ? -2.979 -2.557 -7.238 1 96.12 94 ILE A N 1
ATOM 723 C CA . ILE A 1 94 ? -2.158 -3.316 -6.301 1 96.12 94 ILE A CA 1
ATOM 724 C C . ILE A 1 94 ? -3.021 -3.818 -5.148 1 96.12 94 ILE A C 1
ATOM 726 O O . ILE A 1 94 ? -2.906 -4.977 -4.734 1 96.12 94 ILE A O 1
ATOM 730 N N . GLN A 1 95 ? -3.863 -2.963 -4.684 1 96.44 95 GLN A N 1
ATOM 731 C CA . GLN A 1 95 ? -4.766 -3.34 -3.602 1 96.44 95 GLN A CA 1
ATOM 732 C C . GLN A 1 95 ? -5.625 -4.539 -3.994 1 96.44 95 GLN A C 1
ATOM 734 O O . GLN A 1 95 ? -5.777 -5.48 -3.215 1 96.44 95 GLN A O 1
ATOM 739 N N . LYS A 1 96 ? -6.152 -4.512 -5.168 1 95.5 96 LYS A N 1
ATOM 740 C CA . LYS A 1 96 ? -6.973 -5.617 -5.66 1 95.5 96 LYS A CA 1
ATOM 741 C C . LYS A 1 96 ? -6.164 -6.91 -5.73 1 95.5 96 LYS A C 1
ATOM 743 O O . LYS A 1 96 ? -6.66 -7.977 -5.367 1 95.5 96 LYS A O 1
ATOM 748 N N . LEU A 1 97 ? -4.984 -6.777 -6.23 1 97.5 97 LEU A N 1
ATOM 749 C CA . LEU A 1 97 ? -4.121 -7.953 -6.312 1 97.5 97 LEU A CA 1
ATOM 750 C C . LEU A 1 97 ? -3.861 -8.531 -4.926 1 97.5 97 LEU A C 1
ATOM 752 O O . LEU A 1 97 ? -3.902 -9.75 -4.738 1 97.5 97 LEU A O 1
ATOM 756 N N . MET A 1 98 ? -3.596 -7.703 -3.93 1 98.12 98 MET A N 1
ATOM 757 C CA . MET A 1 98 ? -3.344 -8.148 -2.562 1 98.12 98 MET A CA 1
ATOM 758 C C . MET A 1 98 ? -4.555 -8.875 -1.996 1 98.12 98 MET A C 1
ATOM 760 O O . MET A 1 98 ? -4.426 -9.977 -1.456 1 98.12 98 MET A O 1
ATOM 764 N N . VAL A 1 99 ? -5.703 -8.32 -2.193 1 97.44 99 VAL A N 1
ATOM 765 C CA . VAL A 1 99 ? -6.93 -8.898 -1.662 1 97.44 99 VAL A CA 1
ATOM 766 C C . VAL A 1 99 ? -7.172 -10.266 -2.305 1 97.44 99 VAL A C 1
ATOM 768 O O . VAL A 1 99 ? -7.574 -11.211 -1.627 1 97.44 99 VAL A O 1
ATOM 771 N N . ALA A 1 100 ? -6.902 -10.359 -3.572 1 97.62 100 ALA A N 1
ATOM 772 C CA . ALA A 1 100 ? -7.07 -11.617 -4.297 1 97.62 100 ALA A CA 1
ATOM 773 C C . ALA A 1 100 ? -6.184 -12.711 -3.709 1 97.62 100 ALA A C 1
ATOM 775 O O . ALA A 1 100 ? -6.492 -13.898 -3.832 1 97.62 100 ALA A O 1
ATOM 776 N N . LEU A 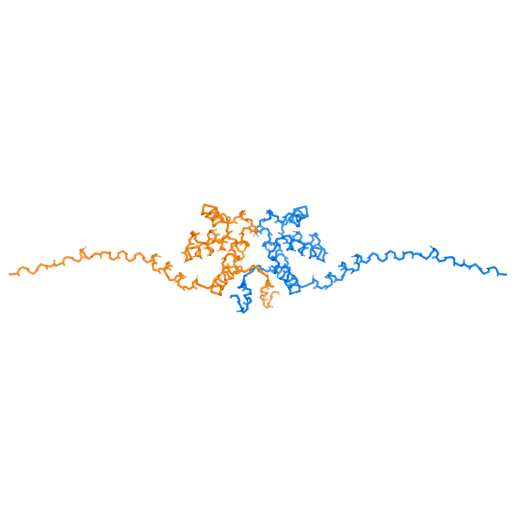1 101 ? -5.094 -12.328 -3.092 1 97.69 101 LEU A N 1
ATOM 777 C CA . LEU A 1 101 ? -4.141 -13.273 -2.527 1 97.69 101 LEU A CA 1
ATOM 778 C C . LEU A 1 101 ? -4.465 -13.562 -1.065 1 97.69 101 LEU A C 1
ATOM 780 O O . LEU A 1 101 ? -3.727 -14.289 -0.394 1 97.69 101 LEU A O 1
ATOM 784 N N . GLY A 1 102 ? -5.465 -12.93 -0.558 1 97.44 102 GLY A N 1
ATOM 785 C CA . GLY A 1 102 ? -5.855 -13.133 0.828 1 97.44 102 GLY A CA 1
ATOM 786 C C . GLY A 1 102 ? -5.062 -12.281 1.803 1 97.44 102 GLY A C 1
ATOM 787 O O . GLY A 1 102 ? -4.934 -12.633 2.979 1 97.44 102 GLY A O 1
ATOM 788 N N . VAL A 1 103 ? -4.484 -11.234 1.314 1 98.19 103 VAL A N 1
ATOM 789 C CA . VAL A 1 103 ? -3.725 -10.312 2.148 1 98.19 103 VAL A CA 1
ATOM 790 C C . VAL A 1 103 ? -4.223 -8.883 1.918 1 98.19 103 VAL A C 1
ATOM 792 O O . VAL A 1 103 ? -5.043 -8.641 1.029 1 98.19 103 VAL A O 1
ATOM 795 N N . GLU A 1 104 ? -3.795 -7.961 2.791 1 98.25 104 GLU A N 1
ATOM 796 C CA . GLU A 1 104 ? -4.195 -6.562 2.654 1 98.25 104 GLU A CA 1
ATOM 797 C C . GLU A 1 104 ? -3.039 -5.621 2.982 1 98.25 104 GLU A C 1
ATOM 799 O O . GLU A 1 104 ? -2.211 -5.926 3.846 1 98.25 104 GLU A O 1
ATOM 804 N N . LEU A 1 105 ? -3.082 -4.547 2.326 1 98.38 105 LEU A N 1
ATOM 805 C CA . LEU A 1 105 ? -2.088 -3.512 2.58 1 98.38 105 LEU A CA 1
ATOM 806 C C . LEU A 1 105 ? -2.33 -2.842 3.928 1 98.38 105 LEU A C 1
ATOM 808 O O . LEU A 1 105 ? -3.48 -2.637 4.324 1 98.38 105 LEU A O 1
ATOM 812 N N . THR A 1 106 ? -1.295 -2.521 4.551 1 98.44 106 THR A N 1
ATOM 813 C CA . THR A 1 106 ? -1.308 -1.721 5.77 1 98.44 106 THR A CA 1
ATOM 814 C C . THR A 1 106 ? -0.022 -0.91 5.898 1 98.44 106 THR A C 1
ATOM 816 O O . THR A 1 106 ? 0.71 -0.739 4.922 1 98.44 106 THR A O 1
ATOM 819 N N . VAL A 1 107 ? 0.126 -0.273 7.027 1 98.69 107 VAL A N 1
ATOM 820 C CA . VAL A 1 107 ? 1.245 0.65 7.184 1 98.69 107 VAL A CA 1
ATOM 821 C C . VAL A 1 107 ? 1.867 0.475 8.57 1 98.69 107 VAL A C 1
ATOM 823 O O . VAL A 1 107 ? 1.19 0.06 9.516 1 98.69 107 VAL A O 1
ATOM 826 N N . ARG A 1 108 ? 3.088 0.649 8.672 1 98.12 108 ARG A N 1
ATOM 827 C CA . ARG A 1 108 ? 3.816 0.617 9.93 1 98.12 108 ARG A CA 1
ATOM 828 C C . ARG A 1 108 ? 4.875 1.715 9.984 1 98.12 108 ARG A C 1
ATOM 830 O O . ARG A 1 108 ? 5.305 2.217 8.945 1 98.12 108 ARG A O 1
ATOM 837 N N . PRO A 1 109 ? 5.242 2.15 11.195 1 97.94 109 PRO A N 1
ATOM 838 C CA . PRO A 1 109 ? 6.32 3.135 11.281 1 97.94 109 PRO A CA 1
ATOM 839 C C . PRO A 1 109 ? 7.625 2.637 10.656 1 97.94 109 PRO A C 1
ATOM 841 O O . PRO A 1 109 ? 7.934 1.444 10.734 1 97.94 109 PRO A O 1
ATOM 844 N N . LEU A 1 110 ? 8.328 3.553 10.031 1 95.75 110 LEU A N 1
ATOM 845 C CA . LEU A 1 110 ? 9.656 3.205 9.539 1 95.75 110 LEU A CA 1
ATOM 846 C C . LEU A 1 110 ? 10.578 2.838 10.695 1 95.75 110 LEU A C 1
ATOM 848 O O . LEU A 1 110 ? 10.531 3.463 11.758 1 95.75 110 LEU A O 1
ATOM 852 N N . GLU A 1 111 ? 11.18 1.718 10.5 1 84.19 111 GLU A N 1
ATOM 853 C CA . GLU A 1 111 ? 12.117 1.33 11.555 1 84.19 111 GLU A CA 1
ATOM 854 C C . GLU A 1 111 ? 13.281 2.307 11.648 1 84.19 111 GLU A C 1
ATOM 856 O O . GLU A 1 111 ? 13.883 2.662 10.625 1 84.19 111 GLU A O 1
ATOM 861 N N . LYS A 1 112 ? 13.211 3.242 12.648 1 72.06 112 LYS A N 1
ATOM 862 C CA . LYS A 1 112 ? 14.344 4.141 12.852 1 72.06 112 LYS A CA 1
ATOM 863 C C . LYS A 1 112 ? 15.531 3.398 13.453 1 72.06 112 LYS A C 1
ATOM 865 O O . LYS A 1 112 ? 15.352 2.463 14.234 1 72.06 112 LYS A O 1
ATOM 870 N N . LEU A 1 113 ? 16.641 3.455 12.82 1 56.59 113 LEU A N 1
ATOM 871 C CA . LEU A 1 113 ? 17.844 2.992 13.5 1 56.59 113 LEU A CA 1
ATOM 872 C C . LEU A 1 113 ? 18.047 3.744 14.812 1 56.59 113 LEU A C 1
ATOM 874 O O . LEU A 1 113 ? 17.75 4.941 14.898 1 56.59 113 LEU A O 1
ATOM 878 N N . PRO A 1 114 ? 18.047 3.08 15.984 1 55.5 114 PRO A N 1
ATOM 879 C CA . PRO A 1 114 ? 18.25 3.701 17.297 1 55.5 114 PRO A CA 1
ATOM 880 C C . PRO A 1 114 ? 18.984 5.039 17.219 1 55.5 114 PRO A C 1
ATOM 882 O O . PRO A 1 114 ? 18.688 5.961 17.969 1 55.5 114 PRO A O 1
ATOM 885 N N . GLY A 1 115 ? 20.047 5.27 16.453 1 47.47 115 GLY A N 1
ATOM 886 C CA . GLY A 1 115 ? 21.031 6.332 16.484 1 47.47 115 GLY A CA 1
ATOM 887 C C . GLY A 1 115 ? 20.672 7.504 15.586 1 47.47 115 GLY A C 1
ATOM 888 O O . GLY A 1 115 ? 21.422 8.477 15.492 1 47.47 115 GLY A O 1
ATOM 889 N N . SER A 1 116 ? 19.75 7.434 14.742 1 41.75 116 SER A N 1
ATOM 890 C CA . SER A 1 116 ? 19.578 8.641 13.945 1 41.75 116 SER A CA 1
ATOM 891 C C . SER A 1 116 ? 18.594 9.609 14.609 1 41.75 116 SER A C 1
ATOM 893 O O . SER A 1 116 ? 17.625 9.18 15.242 1 41.75 116 SER A O 1
ATOM 895 N N . MET B 1 1 ? -32.094 55.25 37.656 1 31.55 1 MET B N 1
ATOM 896 C CA . MET B 1 1 ? -30.859 54.594 37.156 1 31.55 1 MET B CA 1
ATOM 897 C C . MET B 1 1 ? -31.203 53.344 36.344 1 31.55 1 MET B C 1
ATOM 899 O O . MET B 1 1 ? -31.797 52.406 36.875 1 31.55 1 MET B O 1
ATOM 903 N N . ILE B 1 2 ? -31.438 53.469 35.062 1 42.41 2 ILE B N 1
ATOM 904 C CA . ILE B 1 2 ? -32.094 52.594 34.094 1 42.41 2 ILE B CA 1
ATOM 905 C C . ILE B 1 2 ? -31.234 51.344 33.875 1 42.41 2 ILE B C 1
ATOM 907 O O . ILE B 1 2 ? -30.031 51.438 33.594 1 42.41 2 ILE B O 1
ATOM 911 N N . SER B 1 3 ? -31.516 50.312 34.531 1 48.44 3 SER B N 1
ATOM 912 C CA . SER B 1 3 ? -31 48.969 34.438 1 48.44 3 SER B CA 1
ATOM 913 C C . SER B 1 3 ? -31 48.469 32.969 1 48.44 3 SER B C 1
ATOM 915 O O . SER B 1 3 ? -32.062 48.312 32.375 1 48.44 3 SER B O 1
ATOM 917 N N . LYS B 1 4 ? -30.109 48.938 32.219 1 38.97 4 LYS B N 1
ATOM 918 C CA . LYS B 1 4 ? -29.938 48.5 30.844 1 38.97 4 LYS B CA 1
ATOM 919 C C . LYS B 1 4 ? -29.906 46.969 30.766 1 38.97 4 LYS B C 1
ATOM 921 O O . LYS B 1 4 ? -29.062 46.312 31.391 1 38.97 4 LYS B O 1
ATOM 926 N N . LYS B 1 5 ? -31.031 46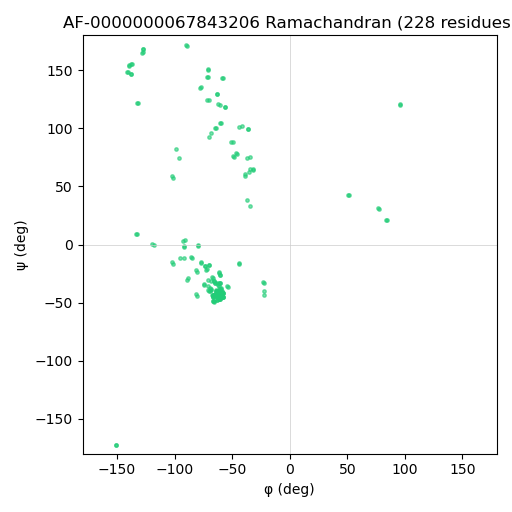.375 30.641 1 47.5 5 LYS B N 1
ATOM 927 C CA . LYS B 1 5 ? -31.219 45 30.25 1 47.5 5 LYS B CA 1
ATOM 928 C C . LYS B 1 5 ? -30.344 44.625 29.047 1 47.5 5 LYS B C 1
ATOM 930 O O . LYS B 1 5 ? -30.469 45.25 27.984 1 47.5 5 LYS B O 1
ATOM 935 N N . ILE B 1 6 ? -29.062 44.406 29.359 1 47.88 6 ILE B N 1
ATOM 936 C CA . ILE B 1 6 ? -28.203 43.844 28.312 1 47.88 6 ILE B CA 1
ATOM 937 C C . ILE B 1 6 ? -28.938 42.75 27.547 1 47.88 6 ILE B C 1
ATOM 939 O O . ILE B 1 6 ? -29.5 41.844 28.156 1 47.88 6 ILE B O 1
ATOM 943 N N . SER B 1 7 ? -29.453 43.031 26.344 1 49.06 7 SER B N 1
ATOM 944 C CA . SER B 1 7 ? -30.156 42.094 25.484 1 49.06 7 SER B CA 1
ATOM 945 C C . SER B 1 7 ? -29.266 40.906 25.078 1 49.06 7 SER B C 1
ATOM 947 O O . SER B 1 7 ? -28.078 41.125 24.766 1 49.06 7 SER B O 1
ATOM 949 N N . PRO B 1 8 ? -29.609 39.656 25.391 1 50.75 8 PRO B N 1
ATOM 950 C CA . PRO B 1 8 ? -28.891 38.406 25.031 1 50.75 8 PRO B CA 1
ATOM 951 C C . PRO B 1 8 ? -28.438 38.406 23.578 1 50.75 8 PRO B C 1
ATOM 953 O O . PRO B 1 8 ? -27.672 37.531 23.172 1 50.75 8 PRO B O 1
ATOM 956 N N . GLN B 1 9 ? -28.938 39.219 22.766 1 50.78 9 GLN B N 1
ATOM 957 C CA . GLN B 1 9 ? -28.578 39.156 21.344 1 50.78 9 GLN B CA 1
ATOM 958 C C . GLN B 1 9 ? -27.125 39.562 21.125 1 50.78 9 GLN B C 1
ATOM 960 O O . GLN B 1 9 ? -26.562 39.344 20.047 1 50.78 9 GLN B O 1
ATOM 965 N N . ASP B 1 10 ? -26.609 40.438 21.938 1 48.78 10 ASP B N 1
ATOM 966 C CA . ASP B 1 10 ? -25.281 40.938 21.703 1 48.78 10 ASP B CA 1
ATOM 967 C C . ASP B 1 10 ? -24.203 39.969 22.172 1 48.78 10 ASP B C 1
ATOM 969 O O . ASP B 1 10 ? -23.062 40.344 22.406 1 48.78 10 ASP B O 1
ATOM 973 N N . MET B 1 11 ? -24.641 38.875 22.719 1 43.78 11 MET B N 1
ATOM 974 C CA . MET B 1 11 ? -23.562 37.969 23.109 1 43.78 11 MET B CA 1
ATOM 975 C C . MET B 1 11 ? -22.734 37.562 21.906 1 43.78 11 MET B C 1
ATOM 977 O O . MET B 1 11 ? -23.266 37.281 20.828 1 43.78 11 MET B O 1
ATOM 981 N N . PRO B 1 12 ? -21.531 38.125 21.75 1 43.22 12 PRO B N 1
ATOM 982 C CA . PRO B 1 12 ? -20.734 37.625 20.625 1 43.22 12 PRO B CA 1
ATOM 983 C C . PRO B 1 12 ? -20.906 36.125 20.375 1 43.22 12 PRO B C 1
ATOM 985 O O . PRO B 1 12 ? -21.016 35.344 21.312 1 43.22 12 PRO B O 1
ATOM 988 N N . ILE B 1 13 ? -21.672 35.656 19.469 1 43.16 13 ILE B N 1
ATOM 989 C CA . ILE B 1 13 ? -21.641 34.281 18.953 1 43.16 13 ILE B CA 1
ATOM 990 C C . ILE B 1 13 ? -20.203 33.781 18.953 1 43.16 13 ILE B C 1
ATOM 992 O O . ILE B 1 13 ? -19.328 34.375 18.297 1 43.16 13 ILE B O 1
ATOM 996 N N . LEU B 1 14 ? -19.641 33.438 20.078 1 41.53 14 LEU B N 1
ATOM 997 C CA . LEU B 1 14 ? -18.422 32.625 20.016 1 41.53 14 LEU B CA 1
ATOM 998 C C . LEU B 1 14 ? -18.438 31.703 18.812 1 41.53 14 LEU B C 1
ATOM 1000 O O . LEU B 1 14 ? -19.234 30.766 18.766 1 41.53 14 LEU B O 1
ATOM 1004 N N . ASP B 1 15 ? -18.422 32.156 17.625 1 41.44 15 ASP B N 1
ATOM 1005 C CA . ASP B 1 15 ? -18.078 31.344 16.469 1 41.44 15 ASP B CA 1
ATOM 1006 C C . ASP B 1 15 ? -17.016 30.312 16.828 1 41.44 15 ASP B C 1
ATOM 1008 O O . ASP B 1 15 ? -15.82 30.562 16.641 1 41.44 15 ASP B O 1
ATOM 1012 N N . LEU B 1 16 ? -16.953 29.75 18.031 1 41.25 16 LEU B N 1
ATOM 1013 C CA . LEU B 1 16 ? -16.156 28.547 18.266 1 41.25 16 LEU B CA 1
ATOM 1014 C C . LEU B 1 16 ? -16.188 27.641 17.031 1 41.25 16 LEU B C 1
ATOM 1016 O O . LEU B 1 16 ? -17.172 26.953 16.797 1 41.25 16 LEU B O 1
ATOM 1020 N N . ASP B 1 17 ? -15.633 28.109 15.922 1 42 17 ASP B N 1
ATOM 1021 C CA . ASP B 1 17 ? -15.43 27.234 14.773 1 42 17 ASP B CA 1
ATOM 1022 C C . ASP B 1 17 ? -14.992 25.844 15.219 1 42 17 ASP B C 1
ATOM 1024 O O . ASP B 1 17 ? -13.812 25.594 15.469 1 42 17 ASP B O 1
ATOM 1028 N N . LEU B 1 18 ? -15.703 25.078 15.977 1 49.78 18 LEU B N 1
ATOM 1029 C CA . LEU B 1 18 ? -15.594 23.672 16.312 1 49.78 18 LEU B CA 1
ATOM 1030 C C . LEU B 1 18 ? -14.828 22.906 15.234 1 49.78 18 LEU B C 1
ATOM 1032 O O . LEU B 1 18 ? -14.25 21.859 15.508 1 49.78 18 LEU B O 1
ATOM 1036 N N . SER B 1 19 ? -14.977 23.359 14.031 1 51.75 19 SER B N 1
ATOM 1037 C CA . SER B 1 19 ? -14.148 22.781 12.984 1 51.75 19 SER B CA 1
ATOM 1038 C C . SER B 1 19 ? -12.672 22.969 13.273 1 51.75 19 SER B C 1
ATOM 1040 O O . SER B 1 19 ? -11.859 22.062 13.055 1 51.75 19 SER B O 1
ATOM 1042 N N . LYS B 1 20 ? -12.336 24.141 13.812 1 56.19 20 LYS B N 1
ATOM 1043 C CA . LYS B 1 20 ? -10.945 24.391 14.203 1 56.19 20 LYS B CA 1
ATOM 1044 C C . LYS B 1 20 ? -10.547 23.531 15.391 1 56.19 20 LYS B C 1
ATOM 1046 O O . LYS B 1 20 ? -9.414 23.047 15.469 1 56.19 20 LYS B O 1
ATOM 1051 N N . THR B 1 21 ? -11.453 23.391 16.281 1 56.47 21 THR B N 1
ATOM 1052 C CA . THR B 1 21 ? -11.133 22.594 17.469 1 56.47 21 THR B CA 1
ATOM 1053 C C . THR B 1 21 ? -10.922 21.141 17.094 1 56.47 21 THR B C 1
ATOM 1055 O O . THR B 1 21 ? -10.031 20.469 17.625 1 56.47 21 THR B O 1
ATOM 1058 N N . LYS B 1 22 ? -11.836 20.641 16.344 1 54 22 LYS B N 1
ATOM 1059 C CA . LYS B 1 22 ? -11.711 19.25 15.914 1 54 22 LYS B CA 1
ATOM 1060 C C . LYS B 1 22 ? -10.445 19.031 15.102 1 54 22 LYS B C 1
ATOM 1062 O O . LYS B 1 22 ? -9.781 18 15.234 1 54 22 LYS B O 1
ATOM 1067 N N . ARG B 1 23 ? -10.203 20.047 14.203 1 56.28 23 ARG B N 1
ATOM 1068 C CA . ARG B 1 23 ? -8.953 20.031 13.445 1 56.28 23 ARG B CA 1
ATOM 1069 C C . ARG B 1 23 ? -7.75 20.062 14.383 1 56.28 23 ARG B C 1
ATOM 1071 O O . ARG B 1 23 ? -6.77 19.344 14.172 1 56.28 23 ARG B O 1
ATOM 1078 N N . PHE B 1 24 ? -7.918 20.906 15.43 1 57.62 24 PHE B N 1
ATOM 1079 C CA . PHE B 1 24 ? -6.844 21.047 16.406 1 57.62 24 PHE B CA 1
ATOM 1080 C C . PHE B 1 24 ? -6.66 19.766 17.203 1 57.62 24 PHE B C 1
ATOM 1082 O O . PHE B 1 24 ? -5.535 19.375 17.531 1 57.62 24 PHE B O 1
ATOM 1089 N N . GLU B 1 25 ? -7.738 19.047 17.328 1 60.94 25 GLU B N 1
ATOM 1090 C CA . GLU B 1 25 ? -7.621 17.859 18.156 1 60.94 25 GLU B CA 1
ATOM 1091 C C . GLU B 1 25 ? -7 16.703 17.375 1 60.94 25 GLU B C 1
ATOM 1093 O O . GLU B 1 25 ? -6.156 15.977 17.891 1 60.94 25 GLU B O 1
ATOM 1098 N N . ALA B 1 26 ? -7.402 16.516 16.156 1 61.94 26 ALA B N 1
ATOM 1099 C CA . ALA B 1 26 ? -6.77 15.445 15.391 1 61.94 26 ALA B CA 1
ATOM 1100 C C . ALA B 1 26 ? -5.277 15.719 15.203 1 61.94 26 ALA B C 1
ATOM 1102 O O . ALA B 1 26 ? -4.465 14.789 15.266 1 61.94 26 ALA B O 1
ATOM 1103 N N . SER B 1 27 ? -5.004 16.984 15.102 1 68.88 27 SER B N 1
ATOM 1104 C CA . SER B 1 27 ? -3.615 17.391 14.906 1 68.88 27 SER B CA 1
ATOM 1105 C C . SER B 1 27 ? -2.746 16.969 16.094 1 68.88 27 SER B C 1
ATOM 1107 O O . SER B 1 27 ? -1.607 16.531 15.906 1 68.88 27 SER B O 1
ATOM 1109 N N . ARG B 1 28 ? -3.379 17.031 17.266 1 76.12 28 ARG B N 1
ATOM 1110 C CA . ARG B 1 28 ? -2.564 16.75 18.438 1 76.12 28 ARG B CA 1
ATOM 1111 C C . ARG B 1 28 ? -2.256 15.25 18.547 1 76.12 28 ARG B C 1
ATOM 1113 O O . ARG B 1 28 ? -1.202 14.859 19.047 1 76.12 28 ARG B O 1
ATOM 1120 N N . PHE B 1 29 ? -2.984 14.492 17.891 1 88.12 29 PHE B N 1
ATOM 1121 C CA . PHE B 1 29 ? -2.791 13.055 18.031 1 88.12 29 PHE B CA 1
ATOM 1122 C C . PHE B 1 29 ? -2.012 12.484 16.859 1 88.12 29 PHE B C 1
ATOM 1124 O O . PHE B 1 29 ? -1.406 11.422 16.969 1 88.12 29 PHE B O 1
ATOM 1131 N N . LEU B 1 30 ? -1.937 13.242 15.797 1 94.56 30 LEU B N 1
ATOM 1132 C CA . LEU B 1 30 ? -1.214 12.781 14.617 1 94.56 30 LEU B CA 1
ATOM 1133 C C . LEU B 1 30 ? 0.161 13.438 14.531 1 94.56 30 LEU B C 1
ATOM 1135 O O . LEU B 1 30 ? 0.485 14.078 13.523 1 94.56 30 LEU B O 1
ATOM 1139 N N . ASP B 1 31 ? 0.987 13.227 15.578 1 90.25 31 ASP B N 1
ATOM 1140 C CA . ASP B 1 31 ? 2.211 14.016 15.695 1 90.25 31 ASP B CA 1
ATOM 1141 C C . ASP B 1 31 ? 3.445 13.117 15.68 1 90.25 31 ASP B C 1
ATOM 1143 O O . ASP B 1 31 ? 4.566 13.594 15.875 1 90.25 31 ASP B O 1
ATOM 1147 N N . SER B 1 32 ? 3.256 11.836 15.57 1 94.75 32 SER B N 1
ATOM 1148 C CA . SER B 1 32 ? 4.375 10.906 15.492 1 94.75 32 SER B CA 1
ATOM 1149 C C . SER B 1 32 ? 4.129 9.828 14.445 1 94.75 32 SER B C 1
ATOM 1151 O O . SER B 1 32 ? 2.977 9.508 14.133 1 94.75 32 SER B O 1
ATOM 1153 N N . PRO B 1 33 ? 5.195 9.234 13.914 1 96.81 33 PRO B N 1
ATOM 1154 C CA . PRO B 1 33 ? 5.008 8.125 12.984 1 96.81 33 PRO B CA 1
ATOM 1155 C C . PRO B 1 33 ? 4.141 7.008 13.57 1 96.81 33 PRO B C 1
ATOM 1157 O O . PRO B 1 33 ? 3.357 6.387 12.844 1 96.81 33 PRO B O 1
ATOM 1160 N N . GLU B 1 34 ? 4.281 6.777 14.867 1 97.31 34 GLU B N 1
ATOM 1161 C CA . GLU B 1 34 ? 3.51 5.727 15.523 1 97.31 34 GLU B CA 1
ATOM 1162 C C . GLU B 1 34 ? 2.016 6.039 15.5 1 97.31 34 GLU B C 1
ATOM 1164 O O . GLU B 1 34 ? 1.205 5.184 15.133 1 97.31 34 GLU B O 1
ATOM 1169 N N . THR B 1 35 ? 1.703 7.266 15.805 1 97.25 35 THR B N 1
ATOM 1170 C CA . THR B 1 35 ? 0.292 7.629 15.836 1 97.25 35 THR B CA 1
ATOM 1171 C C . THR B 1 35 ? -0.274 7.746 14.422 1 97.25 35 THR B C 1
ATOM 1173 O O . THR B 1 35 ? -1.418 7.359 14.18 1 97.25 35 THR B O 1
ATOM 1176 N N . ILE B 1 36 ? 0.518 8.195 13.516 1 97.94 36 ILE B N 1
ATOM 1177 C CA . ILE B 1 36 ? 0.115 8.312 12.117 1 97.94 36 ILE B CA 1
ATOM 1178 C C . ILE B 1 36 ? -0.107 6.918 11.523 1 97.94 36 ILE B C 1
ATOM 1180 O O . ILE B 1 36 ? -1.118 6.672 10.867 1 97.94 36 ILE B O 1
ATOM 1184 N N . ALA B 1 37 ? 0.799 6.035 11.844 1 98.31 37 ALA B N 1
ATOM 1185 C CA . ALA B 1 37 ? 0.656 4.672 11.352 1 98.31 37 ALA B CA 1
ATOM 1186 C C . ALA B 1 37 ? -0.631 4.031 11.859 1 98.31 37 ALA B C 1
ATOM 1188 O O . ALA B 1 37 ? -1.352 3.377 11.109 1 98.31 37 ALA B O 1
ATOM 1189 N N . ALA B 1 38 ? -0.881 4.184 13.148 1 97.88 38 ALA B N 1
ATOM 1190 C CA . ALA B 1 38 ? -2.09 3.605 13.734 1 97.88 38 ALA B CA 1
ATOM 1191 C C . ALA B 1 38 ? -3.342 4.168 13.062 1 97.88 38 ALA B C 1
ATOM 1193 O O . ALA B 1 38 ? -4.27 3.422 12.742 1 97.88 38 ALA B O 1
ATOM 1194 N N . PHE B 1 39 ? -3.328 5.422 12.867 1 97.88 39 PHE B N 1
ATOM 1195 C CA . PHE B 1 39 ? -4.449 6.117 12.25 1 97.88 39 PHE B CA 1
ATOM 1196 C C . PHE B 1 39 ? -4.664 5.641 10.82 1 97.88 39 PHE B C 1
ATOM 1198 O O . PHE B 1 39 ? -5.781 5.281 10.445 1 97.88 39 PHE B O 1
ATOM 1205 N N . LEU B 1 40 ? -3.637 5.566 10.031 1 98.25 40 LEU B N 1
ATOM 1206 C CA . LEU B 1 40 ? -3.727 5.16 8.633 1 98.25 40 LEU B CA 1
ATOM 1207 C C . LEU B 1 40 ? -4.043 3.672 8.523 1 98.25 40 LEU B C 1
ATOM 1209 O O . LEU B 1 40 ? -4.781 3.258 7.621 1 98.25 40 LEU B O 1
ATOM 1213 N N . ALA B 1 41 ? -3.436 2.908 9.391 1 98.38 41 ALA B N 1
ATOM 1214 C CA . ALA B 1 41 ? -3.727 1.477 9.383 1 98.38 41 ALA B CA 1
ATOM 1215 C C . ALA B 1 41 ? -5.215 1.219 9.602 1 98.38 41 ALA B C 1
ATOM 1217 O O . ALA B 1 41 ? -5.797 0.336 8.969 1 98.38 41 ALA B O 1
ATOM 1218 N N . GLU B 1 42 ? -5.785 1.961 10.5 1 97.81 42 GLU B N 1
ATOM 1219 C CA . GLU B 1 42 ? -7.223 1.831 10.727 1 97.81 42 GLU B CA 1
ATOM 1220 C C . GLU B 1 42 ? -8.016 2.178 9.477 1 97.81 42 GLU B C 1
ATOM 1222 O O . GLU B 1 42 ? -8.953 1.464 9.109 1 97.81 42 GLU B O 1
ATOM 1227 N N . ALA B 1 43 ? -7.691 3.211 8.844 1 97.19 43 ALA B N 1
ATOM 1228 C CA . ALA B 1 43 ? -8.359 3.629 7.617 1 97.19 43 ALA B CA 1
ATOM 1229 C C . ALA B 1 43 ? -8.219 2.572 6.523 1 97.19 43 ALA B C 1
ATOM 1231 O O . ALA B 1 43 ? -9.141 2.357 5.734 1 97.19 43 ALA B O 1
ATOM 1232 N N . MET B 1 44 ? -7.125 1.875 6.488 1 97.38 44 MET B N 1
ATOM 1233 C CA . MET B 1 44 ? -6.816 0.941 5.406 1 97.38 44 MET B CA 1
ATOM 1234 C C . MET B 1 44 ? -7.605 -0.354 5.566 1 97.38 44 MET B C 1
ATOM 1236 O O . MET B 1 44 ? -7.707 -1.144 4.629 1 97.38 44 MET B O 1
ATOM 1240 N N . LYS B 1 45 ? -8.156 -0.573 6.719 1 95.88 45 LYS B N 1
ATOM 1241 C CA . LYS B 1 45 ? -8.984 -1.76 6.926 1 95.88 45 LYS B CA 1
ATOM 1242 C C . LYS B 1 45 ? -10.195 -1.755 6.004 1 95.88 45 LYS B C 1
ATOM 1244 O O . LYS B 1 45 ? -10.734 -2.812 5.672 1 95.88 45 LYS B O 1
ATOM 1249 N N . ALA B 1 46 ? -10.555 -0.573 5.602 1 95.31 46 ALA B N 1
ATOM 1250 C CA . ALA B 1 46 ? -11.695 -0.449 4.695 1 95.31 46 ALA B CA 1
ATOM 1251 C C . ALA B 1 46 ? -11.352 -0.987 3.309 1 95.31 46 ALA B C 1
ATOM 1253 O O . ALA B 1 46 ? -12.242 -1.221 2.49 1 95.31 46 ALA B O 1
ATOM 1254 N N . ASN B 1 47 ? -10.062 -1.113 3.049 1 94.25 47 ASN B N 1
ATOM 1255 C CA . ASN B 1 47 ? -9.594 -1.544 1.737 1 94.25 47 ASN B CA 1
ATOM 1256 C C . ASN B 1 47 ? -10.219 -0.715 0.618 1 94.25 47 ASN B C 1
ATOM 1258 O O . ASN B 1 47 ? -10.711 -1.267 -0.369 1 94.25 47 ASN B O 1
ATOM 1262 N N . ASP B 1 48 ? -10.281 0.515 0.826 1 94.44 48 ASP B N 1
ATOM 1263 C CA . ASP B 1 48 ? -10.844 1.523 -0.069 1 94.44 48 ASP B CA 1
ATOM 1264 C C . ASP B 1 48 ? -9.891 2.711 -0.219 1 94.44 48 ASP B C 1
ATOM 1266 O O . ASP B 1 48 ? -9.547 3.363 0.768 1 94.44 48 ASP B O 1
ATOM 1270 N N . ALA B 1 49 ? -9.531 2.945 -1.431 1 94.88 49 ALA B N 1
ATOM 1271 C CA . ALA B 1 49 ? -8.547 3.99 -1.704 1 94.88 49 ALA B CA 1
ATOM 1272 C C . ALA B 1 49 ? -9.055 5.355 -1.257 1 94.88 49 ALA B C 1
ATOM 1274 O O . ALA B 1 49 ? -8.289 6.18 -0.755 1 94.88 49 ALA B O 1
ATOM 1275 N N . GLN B 1 50 ? -10.336 5.605 -1.487 1 94.88 50 GLN B N 1
ATOM 1276 C CA . GLN B 1 50 ? -10.914 6.891 -1.104 1 94.88 50 GLN B CA 1
ATOM 1277 C C . GLN B 1 50 ? -10.789 7.117 0.401 1 94.88 50 GLN B C 1
ATOM 1279 O O . GLN B 1 50 ? -10.508 8.234 0.842 1 94.88 50 GLN B O 1
ATOM 1284 N N . THR B 1 51 ? -11.023 6.105 1.162 1 96 51 THR B N 1
ATOM 1285 C CA . THR B 1 51 ? -10.898 6.199 2.613 1 96 51 THR B CA 1
ATOM 1286 C C . THR B 1 51 ? -9.461 6.523 3.01 1 96 51 THR B C 1
ATOM 1288 O O . THR B 1 51 ? -9.227 7.348 3.895 1 96 51 THR B O 1
ATOM 1291 N N . LEU B 1 52 ? -8.516 5.914 2.355 1 96.62 52 LEU B N 1
ATOM 1292 C CA . LEU B 1 52 ? -7.113 6.199 2.643 1 96.62 52 LEU B CA 1
ATOM 1293 C C . LEU B 1 52 ? -6.762 7.637 2.27 1 96.62 52 LEU B C 1
ATOM 1295 O O . LEU B 1 52 ? -6.062 8.32 3.016 1 96.62 52 LEU B O 1
ATOM 1299 N N . MET B 1 53 ? -7.211 8.094 1.155 1 96.69 53 MET B N 1
ATOM 1300 C CA . MET B 1 53 ? -6.926 9.461 0.731 1 96.69 53 MET B CA 1
ATOM 1301 C C . MET B 1 53 ? -7.484 10.469 1.729 1 96.69 53 MET B C 1
ATOM 1303 O O . MET B 1 53 ? -6.848 11.484 2.018 1 96.69 53 MET B O 1
ATOM 1307 N N . HIS B 1 54 ? -8.648 10.195 2.209 1 95.44 54 HIS B N 1
ATOM 1308 C CA . HIS B 1 54 ? -9.227 11.062 3.229 1 95.44 54 HIS B CA 1
ATOM 1309 C C . HIS B 1 54 ? -8.352 11.109 4.477 1 95.44 54 HIS B C 1
ATOM 1311 O O . HIS B 1 54 ? -8.109 12.188 5.023 1 95.44 54 HIS B O 1
ATOM 1317 N N . ALA B 1 55 ? -7.957 9.945 4.887 1 96.56 55 ALA B N 1
ATOM 1318 C CA . ALA B 1 55 ? -7.094 9.883 6.062 1 96.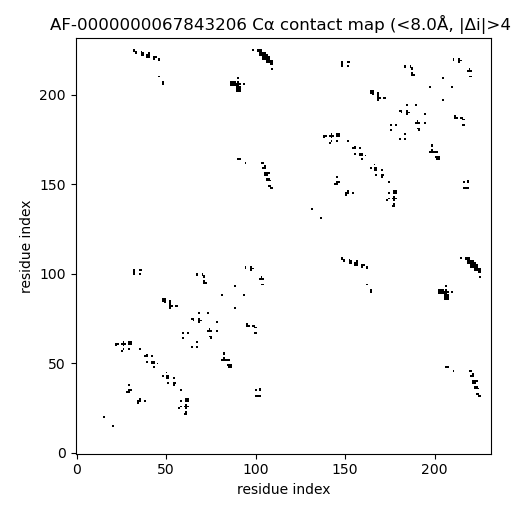56 55 ALA B CA 1
ATOM 1319 C C . ALA B 1 55 ? -5.789 10.633 5.828 1 96.56 55 ALA B C 1
ATOM 1321 O O . ALA B 1 55 ? -5.32 11.367 6.699 1 96.56 55 ALA B O 1
ATOM 1322 N N . LEU B 1 56 ? -5.215 10.445 4.688 1 97 56 LEU B N 1
ATOM 1323 C CA . LEU B 1 56 ? -3.998 11.172 4.34 1 97 56 LEU B CA 1
ATOM 1324 C C . LEU B 1 56 ? -4.246 12.68 4.34 1 97 56 LEU B C 1
ATOM 1326 O O . LEU B 1 56 ? -3.369 13.461 4.723 1 97 56 LEU B O 1
ATOM 1330 N N . GLY B 1 57 ? -5.371 13.008 3.883 1 95.69 57 GLY B N 1
ATOM 1331 C CA . GLY B 1 57 ? -5.754 14.406 3.941 1 95.69 57 GLY B CA 1
ATOM 1332 C C . GLY B 1 57 ? -5.762 14.969 5.352 1 95.69 57 GLY B C 1
ATOM 1333 O O . GLY B 1 57 ? -5.293 16.078 5.586 1 95.69 57 GLY B O 1
ATOM 1334 N N . GLU B 1 58 ? -6.305 14.234 6.289 1 95.94 58 GLU B N 1
ATOM 1335 C CA . GLU B 1 58 ? -6.309 14.648 7.691 1 95.94 58 GLU B CA 1
ATOM 1336 C C . GLU B 1 58 ? -4.887 14.781 8.227 1 95.94 58 GLU B C 1
ATOM 1338 O O . GLU B 1 58 ? -4.582 15.711 8.977 1 95.94 58 GLU B O 1
ATOM 1343 N N . VAL B 1 59 ? -4.07 13.867 7.828 1 96.69 59 VAL B N 1
ATOM 1344 C CA . VAL B 1 59 ? -2.672 13.93 8.242 1 96.69 59 VAL B CA 1
ATOM 1345 C C . VAL B 1 59 ? -2.016 15.188 7.664 1 96.69 59 VAL B C 1
ATOM 1347 O O . VAL B 1 59 ? -1.252 15.867 8.352 1 96.69 59 VAL B O 1
ATOM 1350 N N . ALA B 1 60 ? -2.312 15.469 6.438 1 95.56 60 ALA B N 1
ATOM 1351 C CA . ALA B 1 60 ? -1.752 16.656 5.781 1 95.56 60 ALA B CA 1
ATOM 1352 C C . ALA B 1 60 ? -2.131 17.922 6.527 1 95.56 60 ALA B C 1
ATOM 1354 O O . ALA B 1 60 ? -1.294 18.812 6.727 1 95.56 60 ALA B O 1
ATOM 1355 N N . LYS B 1 61 ? -3.33 17.938 6.953 1 93.25 61 LYS B N 1
ATOM 1356 C CA . LYS B 1 61 ? -3.797 19.094 7.699 1 93.25 61 LYS B CA 1
ATOM 1357 C C . LYS B 1 61 ? -3.078 19.219 9.039 1 93.25 61 LYS B C 1
ATOM 1359 O O . LYS B 1 61 ? -2.697 20.312 9.453 1 93.25 61 LYS B O 1
ATOM 1364 N N . ALA B 1 62 ? -2.951 18.156 9.672 1 94.06 62 ALA B N 1
ATOM 1365 C CA . ALA B 1 62 ? -2.324 18.141 10.992 1 94.06 62 ALA B CA 1
ATOM 1366 C C . ALA B 1 62 ? -0.849 18.516 10.898 1 94.06 62 ALA B C 1
ATOM 1368 O O . ALA B 1 62 ? -0.337 19.266 11.75 1 94.06 62 ALA B O 1
ATOM 1369 N N . LYS B 1 63 ? -0.11 18.016 9.969 1 92.75 63 LYS B N 1
ATOM 1370 C CA . LYS B 1 63 ? 1.327 18.219 9.812 1 92.75 63 LYS B CA 1
ATOM 1371 C C . LYS B 1 63 ? 1.622 19.562 9.148 1 92.75 63 LYS B C 1
ATOM 1373 O O . LYS B 1 63 ? 2.727 20.094 9.281 1 92.75 63 LYS B O 1
ATOM 1378 N N . GLY B 1 64 ? 0.74 20.109 8.438 1 93.81 64 GLY B N 1
ATOM 1379 C CA . GLY B 1 64 ? 0.944 21.219 7.523 1 93.81 64 GLY B CA 1
ATOM 1380 C C . GLY B 1 64 ? 1.161 20.781 6.09 1 93.81 64 GLY B C 1
ATOM 1381 O O . GLY B 1 64 ? 2.15 20.109 5.781 1 93.81 64 GLY B O 1
ATOM 1382 N N . VAL B 1 65 ? 0.296 21.219 5.246 1 94.38 65 VAL B N 1
ATOM 1383 C CA . VAL B 1 65 ? 0.239 20.797 3.85 1 94.38 65 VAL B CA 1
ATOM 1384 C C . VAL B 1 65 ? 1.559 21.141 3.156 1 94.38 65 VAL B C 1
ATOM 1386 O O . VAL B 1 65 ? 2.131 20.297 2.463 1 94.38 65 VAL B O 1
ATOM 1389 N N . ASN B 1 66 ? 2.105 22.281 3.416 1 95.75 66 ASN B N 1
ATOM 1390 C CA . ASN B 1 66 ? 3.346 22.703 2.766 1 95.75 66 ASN B CA 1
ATOM 1391 C C . ASN B 1 66 ? 4.516 21.812 3.178 1 95.75 66 ASN B C 1
ATOM 1393 O O . ASN B 1 66 ? 5.289 21.359 2.33 1 95.75 66 ASN B O 1
ATOM 1397 N N . GLN B 1 67 ? 4.613 21.641 4.406 1 95.56 67 GLN B N 1
ATOM 1398 C CA . GLN B 1 67 ? 5.691 20.797 4.918 1 95.56 67 GLN B CA 1
ATOM 1399 C C . GLN B 1 67 ? 5.57 19.375 4.391 1 95.56 67 GLN B C 1
ATOM 1401 O O . GLN B 1 67 ? 6.562 18.766 3.971 1 95.56 67 GLN B O 1
ATOM 1406 N N . PHE B 1 68 ? 4.398 18.859 4.426 1 96.44 68 PHE B N 1
ATOM 1407 C CA . PHE B 1 68 ? 4.152 17.5 3.957 1 96.44 68 PHE B CA 1
ATOM 1408 C C . PHE B 1 68 ? 4.492 17.375 2.477 1 96.44 68 PHE B C 1
ATOM 1410 O O . PHE B 1 68 ? 5.176 16.438 2.07 1 96.44 68 PHE B O 1
ATOM 1417 N N . ALA B 1 69 ? 4.074 18.266 1.669 1 97.25 69 ALA B N 1
ATOM 1418 C CA . ALA B 1 69 ? 4.363 18.25 0.237 1 97.25 69 ALA B CA 1
ATOM 1419 C C . ALA B 1 69 ? 5.867 18.281 -0.018 1 97.25 69 ALA B C 1
ATOM 1421 O O . ALA B 1 69 ? 6.383 17.516 -0.823 1 97.25 69 ALA B O 1
ATOM 1422 N N . GLN B 1 70 ? 6.555 19.141 0.7 1 96.94 70 GLN B N 1
ATOM 1423 C CA . GLN B 1 70 ? 8 19.266 0.554 1 96.94 70 GLN B CA 1
ATOM 1424 C C . GLN B 1 70 ? 8.711 17.953 0.914 1 96.94 70 GLN B C 1
ATOM 1426 O O . GLN B 1 70 ? 9.562 17.484 0.164 1 96.94 70 GLN B O 1
ATOM 1431 N N . ASP B 1 71 ? 8.273 17.344 2.021 1 96.62 71 ASP B N 1
ATOM 1432 C CA . ASP B 1 71 ? 8.883 16.094 2.469 1 96.62 71 ASP B CA 1
ATOM 1433 C C . ASP B 1 71 ? 8.633 14.977 1.464 1 96.62 71 ASP B C 1
ATOM 1435 O O . ASP B 1 71 ? 9.484 14.094 1.29 1 96.62 71 ASP B O 1
ATOM 1439 N N . ALA B 1 72 ? 7.508 15.016 0.818 1 96.88 72 ALA B N 1
ATOM 1440 C CA . ALA B 1 72 ? 7.137 13.984 -0.141 1 96.88 72 ALA B CA 1
ATOM 1441 C C . ALA B 1 72 ? 7.73 14.273 -1.518 1 96.88 72 ALA B C 1
ATOM 1443 O O . ALA B 1 72 ? 7.652 13.438 -2.422 1 96.88 72 ALA B O 1
ATOM 1444 N N . GLY B 1 73 ? 8.242 15.406 -1.707 1 96.75 73 GLY B N 1
ATOM 1445 C CA . GLY B 1 73 ? 8.836 15.773 -2.98 1 96.75 73 GLY B CA 1
ATOM 1446 C C . GLY B 1 73 ? 7.816 16.109 -4.043 1 96.75 73 GLY B C 1
ATOM 1447 O O . GLY B 1 73 ? 8.008 15.805 -5.223 1 96.75 73 GLY B O 1
ATOM 1448 N N . VAL B 1 74 ? 6.75 16.625 -3.605 1 95.31 74 VAL B N 1
ATOM 1449 C CA . VAL B 1 74 ? 5.719 17.078 -4.527 1 95.31 74 VAL B CA 1
ATOM 1450 C C . VAL B 1 74 ? 5.332 18.531 -4.199 1 95.31 74 VAL B C 1
ATOM 1452 O O . VAL B 1 74 ? 5.75 19.062 -3.174 1 95.31 74 VAL B O 1
ATOM 1455 N N . ASN B 1 75 ? 4.656 19.172 -5.117 1 94.75 75 ASN B N 1
ATOM 1456 C CA . ASN B 1 75 ? 4.113 20.484 -4.777 1 94.75 75 ASN B CA 1
ATOM 1457 C C . ASN B 1 75 ? 2.715 20.375 -4.176 1 94.75 75 ASN B C 1
ATOM 1459 O O . ASN B 1 75 ? 2.119 19.297 -4.176 1 94.75 75 ASN B O 1
ATOM 1463 N N . ARG B 1 76 ? 2.279 21.484 -3.701 1 94.19 76 ARG B N 1
ATOM 1464 C CA . ARG B 1 76 ? 0.986 21.531 -3.025 1 94.19 76 ARG B CA 1
ATOM 1465 C C . ARG B 1 76 ? -0.139 21.109 -3.963 1 94.19 76 ARG B C 1
ATOM 1467 O O . ARG B 1 76 ? -1.018 20.328 -3.576 1 94.19 76 ARG B O 1
ATOM 1474 N N . GLU B 1 77 ? -0.14 21.609 -5.137 1 93.75 77 GLU B N 1
ATOM 1475 C CA . GLU B 1 77 ? -1.189 21.281 -6.102 1 93.75 77 GLU B CA 1
ATOM 1476 C C . GLU B 1 77 ? -1.229 19.797 -6.395 1 93.75 77 GLU B C 1
ATOM 1478 O O . GLU B 1 77 ? -2.303 19.188 -6.395 1 93.75 77 GLU B O 1
ATOM 1483 N N . SER B 1 78 ? -0.115 19.219 -6.609 1 93.19 78 SER B N 1
ATOM 1484 C CA . SER B 1 78 ? -0.028 17.797 -6.891 1 93.19 78 SER B CA 1
ATOM 1485 C C . SER B 1 78 ? -0.492 16.969 -5.695 1 93.19 78 SER B C 1
ATOM 1487 O O . SER B 1 78 ? -1.159 15.945 -5.863 1 93.19 78 SER B O 1
ATOM 1489 N N . LEU B 1 79 ? -0.139 17.391 -4.539 1 95.56 79 LEU B N 1
ATOM 1490 C CA . LEU B 1 79 ? -0.57 16.703 -3.328 1 95.56 79 LEU B CA 1
ATOM 1491 C C . LEU B 1 79 ? -2.092 16.688 -3.227 1 95.56 79 LEU B C 1
ATOM 1493 O O . LEU B 1 79 ? -2.688 15.633 -2.99 1 95.56 79 LEU B O 1
ATOM 1497 N N . TYR B 1 80 ? -2.695 17.812 -3.496 1 93.12 80 TYR B N 1
ATOM 1498 C CA . TYR B 1 80 ? -4.145 17.906 -3.375 1 93.12 80 TYR B CA 1
ATOM 1499 C C . TYR B 1 80 ? -4.84 17.078 -4.457 1 93.12 80 TYR B C 1
ATOM 1501 O O . TYR B 1 80 ? -5.895 16.484 -4.211 1 93.12 80 TYR B O 1
ATOM 1509 N N . LYS B 1 81 ? -4.309 17.062 -5.582 1 92.94 81 LYS B N 1
ATOM 1510 C CA . LYS B 1 81 ? -4.848 16.219 -6.637 1 92.94 81 LYS B CA 1
ATOM 1511 C C . LYS B 1 81 ? -4.824 14.742 -6.215 1 92.94 81 LYS B C 1
ATOM 1513 O O . LYS B 1 81 ? -5.789 14.016 -6.438 1 92.94 81 LYS B O 1
ATOM 1518 N N . THR B 1 82 ? -3.73 14.438 -5.676 1 93.44 82 THR B N 1
ATOM 1519 C CA . THR B 1 82 ? -3.58 13.062 -5.227 1 93.44 82 THR B CA 1
ATOM 1520 C C . THR B 1 82 ? -4.594 12.742 -4.133 1 93.44 82 THR B C 1
ATOM 1522 O O . THR B 1 82 ? -5.246 11.695 -4.172 1 93.44 82 THR B O 1
ATOM 1525 N N . LEU B 1 83 ? -4.766 13.633 -3.199 1 93.94 83 LEU B N 1
ATOM 1526 C CA . LEU B 1 83 ? -5.645 13.383 -2.062 1 93.94 83 LEU B CA 1
ATOM 1527 C C . LEU B 1 83 ? -7.109 13.414 -2.49 1 93.94 83 LEU B C 1
ATOM 1529 O O . LEU B 1 83 ? -7.965 12.812 -1.832 1 93.94 83 LEU B O 1
ATOM 1533 N N . LYS B 1 84 ? -7.379 14.062 -3.615 1 89.12 84 LYS B N 1
ATOM 1534 C CA . LYS B 1 84 ? -8.742 14.156 -4.145 1 89.12 84 LYS B CA 1
ATOM 1535 C C . LYS B 1 84 ? -9.047 12.977 -5.066 1 89.12 84 LYS B C 1
ATOM 1537 O O . LYS B 1 84 ? -10.219 12.648 -5.293 1 89.12 84 LYS B O 1
ATOM 1542 N N . GLY B 1 85 ? -7.938 12.445 -5.758 1 72.88 85 GLY B N 1
ATOM 1543 C CA . GLY B 1 85 ? -8.078 11.523 -6.875 1 72.88 85 GLY B CA 1
ATOM 1544 C C . GLY B 1 85 ? -7.949 10.062 -6.465 1 72.88 85 GLY B C 1
ATOM 1545 O O . GLY B 1 85 ? -6.965 9.406 -6.797 1 72.88 85 GLY B O 1
ATOM 1546 N N . GLU B 1 86 ? -8.844 9.469 -5.859 1 64.62 86 GLU B N 1
ATOM 1547 C CA . GLU B 1 86 ? -8.719 8.148 -5.258 1 64.62 86 GLU B CA 1
ATOM 1548 C C . GLU B 1 86 ? -8.438 7.086 -6.312 1 64.62 86 GLU B C 1
ATOM 1550 O O . GLU B 1 86 ? -7.527 6.273 -6.156 1 64.62 86 GLU B O 1
ATOM 1555 N N . GLU B 1 87 ? -9.094 7.219 -7.418 1 69.06 87 GLU B N 1
ATOM 1556 C CA . GLU B 1 87 ? -9.125 6.043 -8.281 1 69.06 87 GLU B CA 1
ATOM 1557 C C . GLU B 1 87 ? -7.969 6.059 -9.273 1 69.06 87 GLU B C 1
ATOM 1559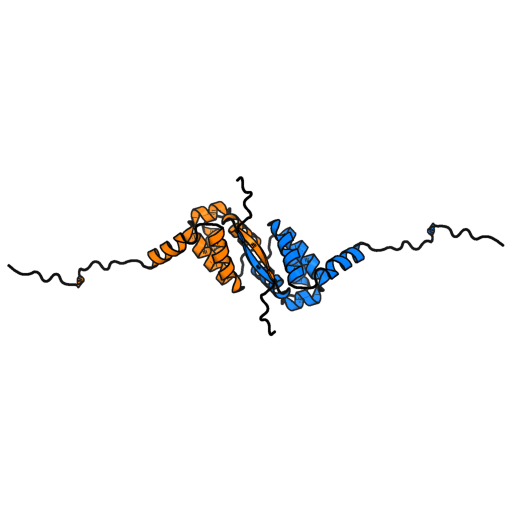 O O . GLU B 1 87 ? -7.645 5.031 -9.875 1 69.06 87 GLU B O 1
ATOM 1564 N N . LYS B 1 88 ? -7.07 7.133 -9.109 1 85.38 88 LYS B N 1
ATOM 1565 C CA . LYS B 1 88 ? -6.066 7.207 -10.164 1 85.38 88 LYS B CA 1
ATOM 1566 C C . LYS B 1 88 ? -4.672 7.41 -9.586 1 85.38 88 LYS B C 1
ATOM 1568 O O . LYS B 1 88 ? -3.695 7.543 -10.328 1 85.38 88 LYS B O 1
ATOM 1573 N N . THR B 1 89 ? -4.641 7.301 -8.391 1 92.94 89 THR B N 1
ATOM 1574 C CA . THR B 1 89 ? -3.352 7.59 -7.773 1 92.94 89 THR B CA 1
ATOM 1575 C C . THR B 1 89 ? -2.395 6.414 -7.945 1 92.94 89 THR B C 1
ATOM 1577 O O . THR B 1 89 ? -2.781 5.258 -7.77 1 92.94 89 THR B O 1
ATOM 1580 N N . ARG B 1 90 ? -1.233 6.801 -8.305 1 93 90 ARG B N 1
ATOM 1581 C CA . ARG B 1 90 ? -0.205 5.781 -8.477 1 93 90 ARG B CA 1
ATOM 1582 C C . ARG B 1 90 ? 0.228 5.203 -7.137 1 93 90 ARG B C 1
ATOM 1584 O O . ARG B 1 90 ? 0.292 5.926 -6.137 1 93 90 ARG B O 1
ATOM 1591 N N . PHE B 1 91 ? 0.644 3.943 -7.203 1 94.81 91 PHE B N 1
ATOM 1592 C CA . PHE B 1 91 ? 1.165 3.281 -6.016 1 94.81 91 PHE B CA 1
ATOM 1593 C C . PHE B 1 91 ? 2.42 3.984 -5.512 1 94.81 91 PHE B C 1
ATOM 1595 O O . PHE B 1 91 ? 2.564 4.227 -4.312 1 94.81 91 PHE B O 1
ATOM 1602 N N . THR B 1 92 ? 3.248 4.367 -6.461 1 94.5 92 THR B N 1
ATOM 1603 C CA . THR B 1 92 ? 4.508 4.996 -6.078 1 94.5 92 THR B CA 1
ATOM 1604 C C . THR B 1 92 ? 4.258 6.344 -5.406 1 94.5 92 THR B C 1
ATOM 1606 O O . THR B 1 92 ? 5.008 6.746 -4.516 1 94.5 92 THR B O 1
ATOM 1609 N N . THR B 1 93 ? 3.213 7.023 -5.789 1 94.69 93 THR B N 1
ATOM 1610 C CA . THR B 1 93 ? 2.861 8.289 -5.16 1 94.69 93 THR B CA 1
ATOM 1611 C C . THR B 1 93 ? 2.439 8.078 -3.709 1 94.69 93 THR B C 1
ATOM 1613 O O . THR B 1 93 ? 2.902 8.789 -2.812 1 94.69 93 THR B O 1
ATOM 1616 N N . ILE B 1 94 ? 1.624 7.082 -3.514 1 96.06 94 ILE B N 1
ATOM 1617 C CA . ILE B 1 94 ? 1.181 6.777 -2.158 1 96.06 94 ILE B CA 1
ATOM 1618 C C . ILE B 1 94 ? 2.375 6.348 -1.31 1 96.06 94 ILE B C 1
ATOM 1620 O O . ILE B 1 94 ? 2.518 6.781 -0.164 1 96.06 94 ILE B O 1
ATOM 1624 N N . GLN B 1 95 ? 3.199 5.547 -1.889 1 96.38 95 GLN B N 1
ATOM 1625 C CA . GLN B 1 95 ? 4.395 5.09 -1.186 1 96.38 95 GLN B CA 1
ATOM 1626 C C . GLN B 1 95 ? 5.262 6.27 -0.757 1 96.38 95 GLN B C 1
ATOM 1628 O O . GLN B 1 95 ? 5.734 6.32 0.381 1 96.38 95 GLN B O 1
ATOM 1633 N N . LYS B 1 96 ? 5.453 7.203 -1.636 1 95.44 96 LYS B N 1
ATOM 1634 C CA . LYS B 1 96 ? 6.242 8.391 -1.326 1 95.44 96 LYS B CA 1
ATOM 1635 C C . LYS B 1 96 ? 5.613 9.188 -0.19 1 95.44 96 LYS B C 1
ATOM 1637 O O . LYS B 1 96 ? 6.316 9.68 0.695 1 95.44 96 LYS B O 1
ATOM 1642 N N . LEU B 1 97 ? 4.336 9.328 -0.278 1 97.5 97 LEU B N 1
ATOM 1643 C CA . LEU B 1 97 ? 3.633 10.055 0.776 1 97.5 97 LEU B CA 1
ATOM 1644 C C . LEU B 1 97 ? 3.818 9.367 2.125 1 97.5 97 LEU B C 1
ATOM 1646 O O . LEU B 1 97 ? 4.059 10.031 3.137 1 97.5 97 LEU B O 1
ATOM 1650 N N . MET B 1 98 ? 3.73 8.055 2.184 1 98.12 98 MET B N 1
ATOM 1651 C CA . MET B 1 98 ? 3.906 7.297 3.418 1 98.12 98 MET B CA 1
ATOM 1652 C C . MET B 1 98 ? 5.305 7.496 3.988 1 98.12 98 MET B C 1
ATOM 1654 O O . MET B 1 98 ? 5.461 7.793 5.172 1 98.12 98 MET B O 1
ATOM 1658 N N . VAL B 1 99 ? 6.277 7.406 3.139 1 97.44 99 VAL B N 1
ATOM 1659 C CA . VAL B 1 99 ? 7.664 7.543 3.574 1 97.44 99 VAL B CA 1
ATOM 1660 C C . VAL B 1 99 ? 7.895 8.945 4.137 1 97.44 99 VAL B C 1
ATOM 1662 O O . VAL B 1 99 ? 8.578 9.102 5.152 1 97.44 99 VAL B O 1
ATOM 1665 N N . ALA B 1 100 ? 7.312 9.922 3.504 1 97.56 100 ALA B N 1
ATOM 1666 C CA . ALA B 1 100 ? 7.438 11.305 3.959 1 97.56 100 ALA B CA 1
ATOM 1667 C C . ALA B 1 100 ? 6.879 11.469 5.371 1 97.56 100 ALA B C 1
ATOM 1669 O O . ALA B 1 100 ? 7.289 12.367 6.102 1 97.56 100 ALA B O 1
ATOM 1670 N N . LEU B 1 101 ? 5.949 10.625 5.75 1 97.69 101 LEU B N 1
ATOM 1671 C CA . LEU B 1 101 ? 5.309 10.703 7.055 1 97.69 101 LEU B CA 1
ATOM 1672 C C . LEU B 1 101 ? 6.043 9.836 8.078 1 97.69 101 LEU B C 1
ATOM 1674 O O . LEU B 1 101 ? 5.605 9.719 9.219 1 97.69 101 LEU B O 1
ATOM 1678 N N . GLY B 1 102 ? 7.066 9.164 7.633 1 97.44 102 GLY B N 1
ATOM 1679 C CA . GLY B 1 102 ? 7.832 8.305 8.523 1 97.44 102 GLY B CA 1
ATOM 1680 C C . GLY B 1 102 ? 7.227 6.93 8.703 1 97.44 102 GLY B C 1
ATOM 1681 O O . GLY B 1 102 ? 7.465 6.266 9.711 1 97.44 102 GLY B O 1
ATOM 1682 N N . VAL B 1 103 ? 6.41 6.547 7.789 1 98.19 103 VAL B N 1
ATOM 1683 C CA . VAL B 1 103 ? 5.793 5.227 7.805 1 98.19 103 VAL B CA 1
ATOM 1684 C C . VAL B 1 103 ? 6.027 4.531 6.465 1 98.19 103 VAL B C 1
ATOM 1686 O O . VAL B 1 103 ? 6.547 5.137 5.527 1 98.19 103 VAL B O 1
ATOM 1689 N N . GLU B 1 104 ? 5.727 3.215 6.418 1 98.25 104 GLU B N 1
ATOM 1690 C CA . GLU B 1 104 ? 5.898 2.457 5.18 1 98.25 104 GLU B CA 1
ATOM 1691 C C . GLU B 1 104 ? 4.766 1.454 4.988 1 98.25 104 GLU B C 1
ATOM 1693 O O . GLU B 1 104 ? 4.25 0.899 5.961 1 98.25 104 GLU B O 1
ATOM 1698 N N . LEU B 1 105 ? 4.496 1.257 3.777 1 98.38 105 LEU B N 1
ATOM 1699 C CA . LEU B 1 105 ? 3.486 0.267 3.422 1 98.38 105 LEU B CA 1
ATOM 1700 C C . LEU B 1 105 ? 3.996 -1.146 3.68 1 98.38 105 LEU B C 1
ATOM 1702 O O . LEU B 1 105 ? 5.176 -1.433 3.473 1 98.38 105 LEU B O 1
A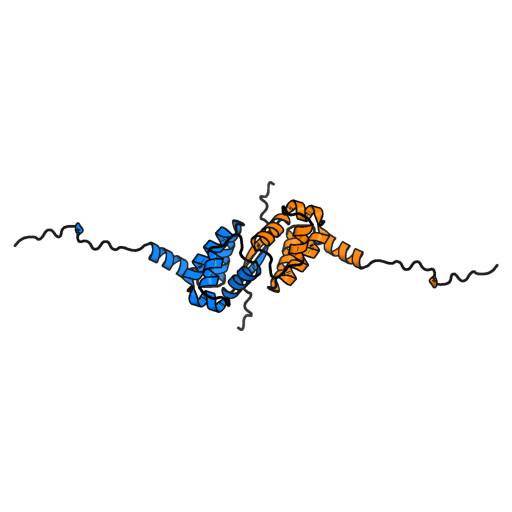TOM 1706 N N . THR B 1 106 ? 3.133 -1.95 4.086 1 98.5 106 THR B N 1
ATOM 1707 C CA . THR B 1 106 ? 3.371 -3.383 4.227 1 98.5 106 THR B CA 1
ATOM 1708 C C . THR B 1 106 ? 2.076 -4.168 4.039 1 98.5 106 THR B C 1
ATOM 1710 O O . THR B 1 106 ? 1.098 -3.643 3.504 1 98.5 106 THR B O 1
ATOM 1713 N N . VAL B 1 107 ? 2.156 -5.449 4.289 1 98.69 107 VAL B N 1
ATOM 1714 C CA . VAL B 1 107 ? 1.016 -6.312 3.99 1 98.69 107 VAL B CA 1
ATOM 1715 C C . VAL B 1 107 ? 0.808 -7.309 5.129 1 98.69 107 VAL B C 1
ATOM 1717 O O . VAL B 1 107 ? 1.757 -7.66 5.832 1 98.69 107 VAL B O 1
ATOM 1720 N N . ARG B 1 108 ? -0.359 -7.648 5.383 1 98.12 108 ARG B N 1
ATOM 1721 C CA . ARG B 1 108 ? -0.716 -8.664 6.371 1 98.12 108 ARG B CA 1
ATOM 1722 C C . ARG B 1 108 ? -1.848 -9.547 5.859 1 98.12 108 ARG B C 1
ATOM 1724 O O . ARG B 1 108 ? -2.598 -9.156 4.965 1 98.12 108 ARG B O 1
ATOM 1731 N N . PRO B 1 109 ? -1.929 -10.797 6.359 1 97.94 109 PRO B N 1
ATOM 1732 C CA . PRO B 1 109 ? -3.061 -11.633 5.965 1 97.94 109 PRO B CA 1
ATOM 1733 C C . PRO B 1 109 ? -4.41 -11.008 6.309 1 97.94 109 PRO B C 1
ATOM 1735 O O . PRO B 1 109 ? -4.539 -10.328 7.332 1 97.94 109 PRO B O 1
ATOM 1738 N N . LEU B 1 110 ? -5.367 -11.219 5.434 1 95.75 110 LEU B N 1
ATOM 1739 C CA . LEU B 1 110 ? -6.723 -10.789 5.75 1 95.75 110 LEU B CA 1
ATOM 1740 C C . LEU B 1 110 ? -7.258 -11.531 6.969 1 95.75 110 LEU B C 1
ATOM 1742 O O . LEU B 1 110 ? -7.008 -12.727 7.133 1 95.75 110 LEU B O 1
ATOM 1746 N N . GLU B 1 111 ? -7.734 -10.742 7.844 1 84.12 111 GLU B N 1
ATOM 1747 C CA . GLU B 1 111 ? -8.305 -11.391 9.023 1 84.12 111 GLU B CA 1
ATOM 1748 C C . GLU B 1 111 ? -9.516 -12.234 8.656 1 84.12 111 GLU B C 1
ATOM 1750 O O . GLU B 1 111 ? -10.398 -11.781 7.926 1 84.12 111 GLU B O 1
ATOM 1755 N N . LYS B 1 112 ? -9.297 -13.594 8.539 1 71.75 112 LYS B N 1
ATOM 1756 C CA . LYS B 1 112 ? -10.438 -14.469 8.297 1 71.75 112 LYS B CA 1
ATOM 1757 C C . L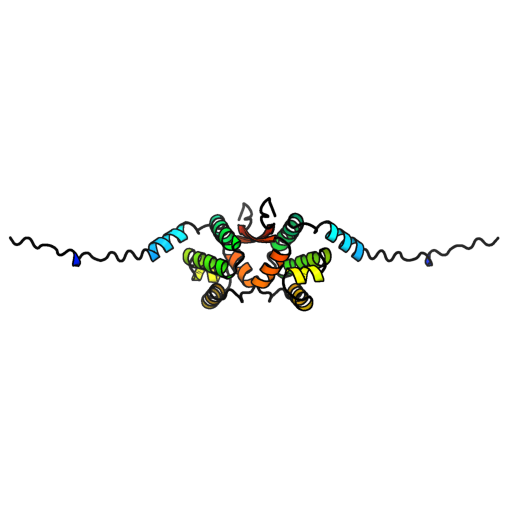YS B 1 112 ? -11.344 -14.555 9.523 1 71.75 112 LYS B C 1
ATOM 1759 O O . LYS B 1 112 ? -10.867 -14.484 10.656 1 71.75 112 LYS B O 1
ATOM 1764 N N . LEU B 1 113 ? -12.578 -14.25 9.367 1 56.5 113 LEU B N 1
ATOM 1765 C CA . LEU B 1 113 ? -13.508 -14.586 10.445 1 56.5 113 LEU B CA 1
ATOM 1766 C C . LEU B 1 113 ? -13.453 -16.078 10.766 1 56.5 113 LEU B C 1
ATOM 1768 O O . LEU B 1 113 ? -13.305 -16.906 9.859 1 56.5 113 LEU B O 1
ATOM 1772 N N . PRO B 1 114 ? -13.07 -16.516 11.984 1 56.31 114 PRO B N 1
ATOM 1773 C CA . PRO B 1 114 ? -12.992 -17.922 12.406 1 56.31 114 PRO B CA 1
ATOM 1774 C C . PRO B 1 114 ? -13.875 -18.844 11.562 1 56.31 114 PRO B C 1
ATOM 1776 O O . PRO B 1 114 ? -13.5 -19.984 11.289 1 56.31 114 PRO B O 1
ATOM 1779 N N . GLY B 1 115 ? -15.094 -18.562 11.133 1 47.88 115 GLY B N 1
ATOM 1780 C CA . GLY B 1 115 ? -16.156 -19.391 10.609 1 47.88 115 GLY B CA 1
ATOM 1781 C C . GLY B 1 115 ? -16.188 -19.453 9.094 1 47.88 115 GLY B C 1
ATOM 1782 O O . GLY B 1 115 ? -17.047 -20.109 8.508 1 47.88 115 GLY B O 1
ATOM 1783 N N . SER B 1 116 ? -15.508 -18.672 8.398 1 42.12 116 SER B N 1
ATOM 1784 C CA . SER B 1 116 ? -15.672 -18.844 6.957 1 42.12 116 SER B CA 1
ATOM 1785 C C . SER B 1 116 ? -14.672 -19.844 6.398 1 42.12 116 SER B C 1
ATOM 1787 O O . SER B 1 116 ? -13.539 -19.938 6.879 1 42.12 116 SER B O 1
#

InterPro domains:
  IPR010982 Lambda repressor-like, DNA-binding domain superfamily [SSF47413] (43-105)
  IPR014057 Uncharacterized protein HI1420 [PF21716] (21-108)
  IPR014057 Uncharacterized protein HI1420 [PTHR40275] (22-108)
  IPR014057 Uncharacterized protein HI1420 [TIGR02684] (20-107)

Organism: Pseudomonas putida (strain ATCC 47054 / DSM 6125 / CFBP 8728 / NCIMB 11950 / KT2440) (NCBI:txid160488)

Radius of gyration: 26.72 Å; Cα contacts (8 Å, |Δi|>4): 267; chains: 2; bounding box: 66×114×64 Å